Protein AF-A0A7S3K5F4-F1 (afdb_monomer_lite)

pLDDT: mean 86.07, std 7.71, range [57.22, 94.94]

Radius of gyration: 21.71 Å; chains: 1; bounding box: 45×28×65 Å

Secondary structure (DSSP, 8-state):
-HHHHHHHH-TT--EEE-TTS--SB--TTHHHHHHTT-EEE-TT---BBTBHHHHHT-HHHHHHHHHHHTT------EEEEEEES-TTSSHHHHHHHHTT---PPPPGGGPPPSEEEEEEE-SSS-EEEEEEE--SGGGHHHHGGGS-SS-EEEEEEEGGG--HHHHHHHIIIIIHHHHHH-TT-EEEEEEE---

InterPro domains:
  IPR020859 Roc domain [PS51424] (72-195)
  IPR027417 P-loop containing nucleoside triphosphate hydrolase [G3DSA:3.40.50.300] (78-195)
  IPR027417 P-loop containing nucleoside triphosphate hydrolase [SSF52540] (70-195)
  IPR032675 Leucine-rich repeat domain superfamily [G3DSA:3.80.10.10] (3-72)

Sequence (195 aa):
AAIVAIAKNCSCLKKLDASNCKFTTLPRSIVPLMRRGLKVSIFNNPLQEPPEEIVQNGPDAIKRYFDELDRGLVISKQLKLVLIGDGGAGKTSLRNALARRENPKQTIDGRTILLDLERVKINEKLELNIFDFGGQREYLASQLPYIKGPDLYFLVVPADNATDEHFERLVERFFILLQARAPNAVLVPVLTKID

Structure (mmCIF, N/CA/C/O backbone):
data_AF-A0A7S3K5F4-F1
#
_entry.id   AF-A0A7S3K5F4-F1
#
loop_
_atom_site.group_PDB
_atom_site.id
_atom_site.type_symbol
_atom_site.label_atom_id
_atom_site.label_alt_id
_atom_site.label_comp_id
_atom_site.label_asym_id
_atom_site.label_entity_id
_atom_site.label_seq_id
_atom_site.pdbx_PDB_ins_code
_atom_site.Cartn_x
_atom_site.Cartn_y
_atom_site.Cartn_z
_atom_site.occupancy
_atom_site.B_iso_or_equiv
_atom_site.auth_seq_id
_atom_site.auth_comp_id
_atom_site.auth_asym_id
_atom_site.auth_atom_id
_atom_site.pdbx_PDB_model_num
ATOM 1 N N . ALA A 1 1 ? -18.259 -7.542 17.289 1.00 58.97 1 ALA A N 1
ATOM 2 C CA . ALA A 1 1 ? -19.280 -7.806 18.333 1.00 58.97 1 ALA A CA 1
ATOM 3 C C . ALA A 1 1 ? -18.694 -8.437 19.606 1.00 58.97 1 ALA A C 1
ATOM 5 O O . ALA A 1 1 ? -18.955 -7.919 20.686 1.00 58.97 1 ALA A O 1
ATOM 6 N N . ALA A 1 2 ? -17.866 -9.488 19.505 1.00 72.31 2 ALA A N 1
ATOM 7 C CA . ALA A 1 2 ? -17.363 -10.244 20.665 1.00 72.31 2 ALA A CA 1
ATOM 8 C C . ALA A 1 2 ? -16.542 -9.424 21.689 1.00 72.31 2 ALA A C 1
ATOM 10 O O . ALA A 1 2 ? -16.859 -9.451 22.874 1.00 72.31 2 ALA A O 1
ATOM 11 N N . ILE A 1 3 ? -15.556 -8.630 21.245 1.00 77.12 3 ILE A N 1
ATOM 12 C CA . ILE A 1 3 ? -14.695 -7.797 22.121 1.00 77.12 3 ILE A CA 1
ATOM 13 C C . ILE A 1 3 ? -15.521 -6.901 23.055 1.00 77.12 3 ILE A C 1
ATOM 15 O O . ILE A 1 3 ? -15.270 -6.824 24.255 1.00 77.12 3 ILE A O 1
ATOM 19 N N . VAL A 1 4 ? -16.529 -6.218 22.508 1.00 78.12 4 VAL A N 1
ATOM 20 C CA . VAL A 1 4 ? -17.354 -5.281 23.282 1.00 78.12 4 VAL A CA 1
ATOM 21 C C . VAL A 1 4 ? -18.269 -6.014 24.248 1.00 78.12 4 VAL A C 1
ATOM 23 O O . VAL A 1 4 ? -18.477 -5.519 25.350 1.00 78.12 4 VAL A O 1
ATOM 26 N N . ALA A 1 5 ? -18.815 -7.167 23.859 1.00 80.94 5 ALA A N 1
ATOM 27 C CA . ALA A 1 5 ? -19.641 -7.969 24.755 1.00 80.94 5 ALA A CA 1
ATOM 28 C C . ALA A 1 5 ? -18.841 -8.399 25.996 1.00 80.94 5 ALA A C 1
ATOM 30 O O . ALA A 1 5 ? -19.302 -8.204 27.117 1.00 80.94 5 ALA A O 1
ATOM 31 N N . ILE A 1 6 ? -17.605 -8.868 25.797 1.00 77.06 6 ILE A N 1
ATOM 32 C CA . ILE A 1 6 ? -16.687 -9.237 26.885 1.00 77.06 6 ILE A CA 1
ATOM 33 C C . ILE A 1 6 ? -16.401 -8.023 27.776 1.00 77.06 6 ILE A C 1
ATOM 35 O O . ILE A 1 6 ? -16.587 -8.075 28.989 1.00 77.06 6 ILE A O 1
ATOM 39 N N . ALA A 1 7 ? -16.019 -6.895 27.177 1.00 78.94 7 ALA A N 1
ATOM 40 C CA . ALA A 1 7 ? -15.677 -5.693 27.930 1.00 78.94 7 ALA A CA 1
ATOM 41 C C . ALA A 1 7 ? -16.869 -5.058 28.670 1.00 78.94 7 ALA A C 1
ATOM 43 O O . ALA A 1 7 ? -16.678 -4.433 29.709 1.00 78.94 7 ALA A O 1
ATOM 44 N N . LYS A 1 8 ? -18.099 -5.209 28.163 1.00 80.06 8 LYS A N 1
ATOM 45 C CA . LYS A 1 8 ? -19.312 -4.738 28.849 1.00 80.06 8 LYS A CA 1
ATOM 46 C C . LYS A 1 8 ? -19.704 -5.634 30.023 1.00 80.06 8 LYS A C 1
ATOM 48 O O . LYS A 1 8 ? -20.157 -5.112 31.036 1.00 80.06 8 LYS A O 1
ATOM 53 N N . ASN A 1 9 ? -19.519 -6.947 29.893 1.00 84.44 9 ASN A N 1
ATOM 54 C CA . ASN A 1 9 ? -19.891 -7.912 30.929 1.00 84.44 9 ASN A CA 1
ATOM 55 C C . ASN A 1 9 ? -18.856 -8.009 32.062 1.00 84.44 9 ASN A C 1
ATOM 57 O O . ASN A 1 9 ? -19.166 -8.521 33.134 1.00 84.44 9 ASN A O 1
ATOM 61 N N . CYS A 1 10 ? -17.642 -7.496 31.856 1.00 80.12 10 CYS A N 1
ATOM 62 C CA . CYS A 1 10 ? -16.580 -7.493 32.858 1.00 80.12 10 CYS A CA 1
ATOM 63 C C . CYS A 1 10 ? -16.269 -6.063 33.332 1.00 80.12 10 CYS A C 1
ATOM 65 O O . CYS A 1 10 ? -15.350 -5.417 32.833 1.00 80.12 10 CYS A O 1
ATOM 67 N N . SER A 1 11 ? -16.998 -5.575 34.342 1.00 76.56 11 SER A N 1
ATOM 68 C CA . SER A 1 11 ? -16.842 -4.215 34.897 1.00 76.56 11 SER A CA 1
ATOM 69 C C . SER A 1 11 ? -15.453 -3.919 35.484 1.00 76.56 11 SER A C 1
ATOM 71 O O . SER A 1 11 ? -15.035 -2.764 35.518 1.00 76.56 11 SER A O 1
ATOM 73 N N . CYS A 1 12 ? -14.716 -4.952 35.901 1.00 84.94 12 CYS A N 1
ATOM 74 C CA . CYS A 1 12 ? -13.359 -4.839 36.445 1.00 84.94 12 CYS A CA 1
ATOM 75 C C . CYS A 1 12 ? -12.247 -4.985 35.387 1.00 84.94 12 CYS A C 1
ATOM 77 O O . CYS A 1 12 ? -11.063 -4.992 35.738 1.00 84.94 12 CYS A O 1
ATOM 79 N N . LEU A 1 13 ? -12.589 -5.146 34.103 1.00 85.00 13 LEU A N 1
ATOM 80 C CA . LEU A 1 13 ? -11.611 -5.416 33.051 1.00 85.00 13 LEU A CA 1
ATOM 81 C C . LEU A 1 13 ? -10.756 -4.173 32.758 1.00 85.00 13 LEU A C 1
ATOM 83 O O . LEU A 1 13 ? -11.260 -3.138 32.332 1.00 85.00 13 LEU A O 1
ATOM 87 N N . LYS A 1 14 ? -9.439 -4.289 32.959 1.00 89.75 14 LYS A N 1
ATOM 88 C CA . LYS A 1 14 ? -8.468 -3.201 32.713 1.00 89.75 14 LYS A CA 1
ATOM 89 C C . LYS A 1 14 ? -7.687 -3.360 31.412 1.00 89.75 14 LYS A C 1
ATOM 91 O O . LYS A 1 14 ? -7.182 -2.379 30.870 1.00 89.75 14 LYS A O 1
ATOM 96 N N . LYS A 1 15 ? -7.549 -4.594 30.925 1.00 91.94 15 LYS A N 1
ATOM 97 C CA . LYS A 1 15 ? -6.807 -4.931 29.709 1.00 91.94 15 LYS A CA 1
ATOM 98 C C . LYS A 1 15 ? -7.567 -5.995 28.926 1.00 91.94 15 LYS A C 1
ATOM 100 O O . LYS A 1 15 ? -8.097 -6.921 29.533 1.00 91.94 15 LYS A O 1
ATOM 105 N N . LEU A 1 16 ? -7.589 -5.864 27.608 1.00 89.69 16 LEU A N 1
ATOM 106 C CA . LEU A 1 16 ? -8.137 -6.844 26.681 1.00 89.69 16 LEU A CA 1
ATOM 107 C C . LEU A 1 16 ? -7.173 -6.989 25.509 1.00 89.69 16 LEU A C 1
ATOM 109 O O . LEU A 1 16 ? -6.903 -6.010 24.817 1.00 89.69 16 LEU A O 1
ATOM 113 N N . ASP A 1 17 ? -6.659 -8.194 25.298 1.00 91.06 17 ASP A N 1
ATOM 114 C CA . ASP A 1 17 ? -5.857 -8.499 24.120 1.00 91.06 17 ASP A CA 1
ATOM 115 C C . ASP A 1 17 ? -6.736 -9.162 23.059 1.00 91.06 17 ASP A C 1
ATOM 117 O O . ASP A 1 17 ? -7.378 -10.180 23.309 1.00 91.06 17 ASP A O 1
ATOM 121 N N . ALA A 1 18 ? -6.801 -8.530 21.896 1.00 88.94 18 ALA A N 1
ATOM 122 C CA . ALA A 1 18 ? -7.523 -8.966 20.714 1.00 88.94 18 ALA A CA 1
ATOM 123 C C . ALA A 1 18 ? -6.602 -8.960 19.481 1.00 88.94 18 ALA A C 1
ATOM 125 O O . ALA A 1 18 ? -7.055 -8.765 18.349 1.00 88.94 18 ALA A O 1
ATOM 126 N N . SER A 1 19 ? -5.296 -9.120 19.700 1.00 90.88 19 SER A N 1
ATOM 127 C CA . SER A 1 19 ? -4.293 -9.179 18.640 1.00 90.88 19 SER A CA 1
ATOM 128 C C . SER A 1 19 ? -4.394 -10.496 17.858 1.00 90.88 19 SER A C 1
ATOM 130 O O . SER A 1 19 ? -4.710 -11.538 18.427 1.00 90.88 19 SER A O 1
ATOM 132 N N . ASN A 1 20 ? -4.097 -10.474 16.554 1.00 90.38 20 ASN A N 1
ATOM 133 C CA . ASN A 1 20 ? -4.133 -11.650 15.663 1.00 90.38 20 ASN A CA 1
ATOM 134 C C . ASN A 1 20 ? -5.511 -12.346 15.562 1.00 90.38 20 ASN A C 1
ATOM 136 O O . ASN A 1 20 ? -5.600 -13.542 15.289 1.00 90.38 20 ASN A O 1
ATOM 140 N N . CYS A 1 21 ? -6.606 -11.611 15.758 1.00 89.00 21 CYS A N 1
ATOM 141 C CA . CYS A 1 21 ? -7.968 -12.154 15.723 1.00 89.00 21 CYS A CA 1
ATOM 142 C C . CYS A 1 21 ? -8.677 -11.976 14.368 1.00 89.00 21 CYS A C 1
ATOM 144 O O . CYS A 1 21 ? -9.873 -12.246 14.260 1.00 89.00 21 CYS A O 1
ATOM 146 N N . LYS A 1 22 ? -7.952 -11.529 13.333 1.00 88.56 22 LYS A N 1
ATOM 147 C CA . LYS A 1 22 ? -8.468 -11.276 11.975 1.00 88.56 22 LYS A CA 1
ATOM 148 C C . LYS A 1 22 ? -9.651 -10.297 11.935 1.00 88.56 22 LYS A C 1
ATOM 150 O O . LYS A 1 22 ? -10.494 -10.377 11.044 1.00 88.56 22 LYS A O 1
ATOM 155 N N . PHE A 1 23 ? -9.728 -9.366 12.885 1.00 87.88 23 PHE A N 1
ATOM 156 C CA . PHE A 1 23 ? -10.756 -8.332 12.855 1.00 87.88 23 PHE A CA 1
ATOM 157 C C . PHE A 1 23 ? -10.532 -7.391 11.673 1.00 87.88 23 PHE A C 1
ATOM 159 O O . PHE A 1 23 ? -9.460 -6.816 11.520 1.00 87.88 23 PHE A O 1
ATOM 166 N N . THR A 1 24 ? -11.572 -7.200 10.869 1.00 89.38 24 THR A N 1
ATOM 167 C CA . THR A 1 24 ? -11.614 -6.168 9.825 1.00 89.38 24 THR A CA 1
ATOM 168 C C . THR A 1 24 ? -12.279 -4.886 10.312 1.00 89.38 24 THR A C 1
ATOM 170 O O . THR A 1 24 ? -12.078 -3.824 9.735 1.00 89.38 24 THR A O 1
ATOM 173 N N . THR A 1 25 ? -13.041 -4.960 11.404 1.00 90.62 25 THR A N 1
ATOM 174 C CA . THR A 1 25 ? -13.787 -3.824 11.947 1.00 90.62 25 THR A CA 1
ATOM 175 C C . THR A 1 25 ? -13.685 -3.765 13.466 1.00 90.62 25 THR A C 1
ATOM 177 O O . THR A 1 25 ? -13.823 -4.798 14.135 1.00 90.62 25 THR A O 1
ATOM 180 N N . LEU A 1 26 ? -13.571 -2.563 14.023 1.00 90.12 26 LEU A N 1
ATOM 181 C CA . LEU A 1 26 ? -13.808 -2.293 15.434 1.00 90.12 26 LEU A CA 1
ATOM 182 C C . LEU A 1 26 ? -15.128 -1.548 15.616 1.00 90.12 26 LEU A C 1
ATOM 184 O O . LEU A 1 26 ? -15.368 -0.536 14.975 1.00 90.12 26 LEU A O 1
ATOM 188 N N . PRO A 1 27 ? -15.989 -1.985 16.539 1.00 90.88 27 PRO A N 1
ATOM 189 C CA . PRO A 1 27 ? -17.247 -1.294 16.790 1.00 90.88 27 PRO A CA 1
ATOM 190 C C . PRO A 1 27 ? -17.026 0.046 17.512 1.00 90.88 27 PRO A C 1
ATOM 192 O O . PRO A 1 27 ? -16.298 0.100 18.504 1.00 90.88 27 PRO A O 1
ATOM 195 N N . ARG A 1 28 ? -17.765 1.099 17.125 1.00 91.56 28 ARG A N 1
ATOM 196 C CA . ARG A 1 28 ? -17.758 2.432 17.779 1.00 91.56 28 ARG A CA 1
ATOM 197 C C . ARG A 1 28 ? -17.929 2.379 19.299 1.00 91.56 28 ARG A C 1
ATOM 199 O O . ARG A 1 28 ? -17.369 3.190 20.032 1.00 91.56 28 ARG A O 1
ATOM 206 N N . SER A 1 29 ? -18.660 1.383 19.798 1.00 91.25 29 SER A N 1
ATOM 207 C CA . SER A 1 29 ? -18.873 1.156 21.230 1.00 91.25 29 SER A CA 1
ATOM 208 C C . SER A 1 29 ? -17.608 0.788 22.021 1.00 91.25 29 SER A C 1
ATOM 210 O O . SER A 1 29 ? -17.691 0.682 23.242 1.00 91.25 29 SER A O 1
ATOM 212 N N . ILE A 1 30 ? -16.453 0.584 21.374 1.00 90.56 30 ILE A N 1
ATOM 213 C CA . ILE A 1 30 ? -15.163 0.413 22.060 1.00 90.56 30 ILE A CA 1
ATOM 214 C C . ILE A 1 30 ? -14.638 1.733 22.648 1.00 90.56 30 ILE A C 1
ATOM 216 O O . ILE A 1 30 ? -13.971 1.722 23.680 1.00 90.56 30 ILE A O 1
ATOM 220 N N . VAL A 1 31 ? -14.999 2.879 22.055 1.00 93.00 31 VAL A N 1
ATOM 221 C CA . VAL A 1 31 ? -14.493 4.205 22.452 1.00 93.00 31 VAL A CA 1
ATOM 222 C C . VAL A 1 31 ? -14.793 4.536 23.921 1.00 93.00 31 VAL A C 1
ATOM 224 O O . VAL A 1 31 ? -13.861 4.896 24.645 1.00 93.00 31 VAL A O 1
ATOM 227 N N . PRO A 1 32 ? -16.038 4.398 24.428 1.00 92.12 32 PRO A N 1
ATOM 228 C CA . PRO A 1 32 ? -16.324 4.684 25.832 1.00 92.12 32 PRO A CA 1
ATOM 229 C C . PRO A 1 32 ? -15.579 3.751 26.791 1.00 92.12 32 PRO A C 1
ATOM 231 O O . PRO A 1 32 ? -15.222 4.168 27.888 1.00 92.12 32 PRO A O 1
ATOM 234 N N . LEU A 1 33 ? -15.329 2.502 26.384 1.00 89.88 33 LEU A N 1
ATOM 235 C CA . LEU A 1 33 ? -14.604 1.524 27.195 1.00 89.88 33 LEU A CA 1
ATOM 236 C C . LEU A 1 33 ? -13.128 1.918 27.325 1.00 89.88 33 LEU A C 1
ATOM 238 O O . LEU A 1 33 ? -12.596 1.945 28.433 1.00 89.88 33 LEU A O 1
ATOM 242 N N . MET A 1 34 ? -12.495 2.322 26.220 1.00 90.88 34 MET A N 1
ATOM 243 C CA . MET A 1 34 ? -11.116 2.820 26.223 1.00 90.88 34 MET A CA 1
ATOM 244 C C . MET A 1 34 ? -10.966 4.092 27.064 1.00 90.88 34 MET A C 1
ATOM 246 O O . MET A 1 34 ? -10.031 4.201 27.854 1.00 90.88 34 MET A O 1
ATOM 250 N N . ARG A 1 35 ? -11.925 5.026 26.977 1.00 91.56 35 ARG A N 1
ATOM 251 C CA . ARG A 1 35 ? -11.925 6.247 27.804 1.00 91.56 35 ARG A CA 1
ATOM 252 C C . ARG A 1 35 ? -12.094 5.981 29.300 1.00 91.56 35 ARG A C 1
ATOM 254 O O . ARG A 1 35 ? -11.615 6.766 30.107 1.00 91.56 35 ARG A O 1
ATOM 261 N N . ARG A 1 36 ? -12.737 4.873 29.679 1.00 89.50 36 ARG A N 1
ATOM 262 C CA . ARG A 1 36 ? -12.838 4.412 31.077 1.00 89.50 36 ARG A CA 1
ATOM 263 C C . ARG A 1 36 ? -11.564 3.723 31.582 1.00 89.50 36 ARG A C 1
ATOM 265 O O . ARG A 1 36 ? -11.528 3.299 32.731 1.00 89.50 36 ARG A O 1
ATOM 272 N N . GLY A 1 37 ? -10.531 3.608 30.747 1.00 88.69 37 GLY A N 1
ATOM 273 C CA . GLY A 1 37 ? -9.234 3.041 31.117 1.00 88.69 37 GLY A CA 1
ATOM 274 C C . GLY A 1 37 ? -9.000 1.603 30.651 1.00 88.69 37 GLY A C 1
ATOM 275 O O . GLY A 1 37 ? -7.968 1.030 31.002 1.00 88.69 37 GLY A O 1
ATOM 276 N N . LEU A 1 38 ? -9.902 1.014 29.853 1.00 89.81 38 LEU A N 1
ATOM 277 C CA . LEU A 1 38 ? -9.654 -0.289 29.234 1.00 89.81 38 LEU A CA 1
ATOM 278 C C . LEU A 1 38 ? -8.551 -0.161 28.177 1.00 89.81 38 LEU A C 1
ATOM 280 O O . LEU A 1 38 ? -8.730 0.492 27.148 1.00 89.81 38 LEU A O 1
ATOM 284 N N . LYS A 1 39 ? -7.425 -0.837 28.394 1.00 90.38 39 LYS A N 1
ATOM 285 C CA . LYS A 1 39 ? -6.369 -0.957 27.383 1.00 90.38 39 LYS A CA 1
ATOM 286 C C . LYS A 1 39 ? -6.712 -2.102 26.437 1.00 90.38 39 LYS A C 1
ATOM 288 O O . LYS A 1 39 ? -6.773 -3.247 26.878 1.00 90.38 39 LYS A O 1
ATOM 293 N N . VAL A 1 40 ? -6.937 -1.795 25.163 1.00 88.75 40 VAL A N 1
ATOM 294 C CA . VAL A 1 40 ? -7.261 -2.793 24.137 1.00 88.75 40 VAL A CA 1
ATOM 295 C C . VAL A 1 40 ? -6.066 -2.941 23.201 1.00 88.75 40 VAL A C 1
ATOM 297 O O . VAL A 1 40 ? -5.705 -1.982 22.524 1.00 88.75 40 VAL A O 1
ATOM 300 N N . SER A 1 41 ? -5.458 -4.124 23.172 1.00 89.81 41 SER A N 1
ATOM 301 C CA . SER A 1 41 ? -4.432 -4.478 22.186 1.00 89.81 41 SER A CA 1
ATOM 302 C C . SER A 1 41 ? -5.109 -5.105 20.974 1.00 89.81 41 SER A C 1
ATOM 304 O O . SER A 1 41 ? -5.936 -5.998 21.128 1.00 89.81 41 SER A O 1
ATOM 306 N N . ILE A 1 42 ? -4.787 -4.634 19.774 1.00 88.56 42 ILE A N 1
ATOM 307 C CA . ILE A 1 42 ? -5.425 -5.075 18.520 1.00 88.56 42 ILE A CA 1
ATOM 308 C C . ILE A 1 42 ? -4.405 -5.318 17.405 1.00 88.56 42 ILE A C 1
ATOM 310 O O . ILE A 1 42 ? -4.751 -5.260 16.226 1.00 88.56 42 ILE A O 1
ATOM 314 N N . PHE A 1 43 ? -3.147 -5.554 17.763 1.00 87.44 43 PHE A N 1
ATOM 315 C CA . PHE A 1 43 ? -2.067 -5.691 16.793 1.00 87.44 43 PHE A CA 1
ATOM 316 C C . PHE A 1 43 ? -2.338 -6.840 15.815 1.00 87.44 43 PHE A C 1
ATOM 318 O O . PHE A 1 43 ? -2.997 -7.823 16.164 1.00 87.44 43 PHE A O 1
ATOM 325 N N . ASN A 1 44 ? -1.819 -6.729 14.590 1.00 85.00 44 ASN A N 1
ATOM 326 C CA . ASN A 1 44 ? -1.935 -7.762 13.555 1.00 85.00 44 ASN A CA 1
ATOM 327 C C . ASN A 1 44 ? -3.388 -8.160 13.233 1.00 85.00 44 ASN A C 1
ATOM 329 O O . ASN A 1 44 ? -3.719 -9.339 13.087 1.00 85.00 44 ASN A O 1
ATOM 333 N N . ASN A 1 45 ? -4.277 -7.176 13.135 1.00 87.25 45 ASN A N 1
ATOM 334 C CA . ASN A 1 45 ? -5.614 -7.363 12.585 1.00 87.25 45 ASN A CA 1
ATOM 335 C C . ASN A 1 45 ? -5.725 -6.567 11.275 1.00 87.25 45 ASN A C 1
ATOM 337 O O . ASN A 1 45 ? -5.279 -5.421 11.249 1.00 87.25 45 ASN A O 1
ATOM 341 N N . PRO A 1 46 ? -6.315 -7.124 10.201 1.00 87.12 46 PRO A N 1
ATOM 342 C CA . PRO A 1 46 ? -6.480 -6.443 8.914 1.00 87.12 46 PRO A CA 1
ATOM 343 C C . PRO A 1 46 ? -7.616 -5.406 8.973 1.00 87.12 46 PRO A C 1
ATOM 345 O O . PRO A 1 46 ? -8.612 -5.507 8.254 1.00 87.12 46 PRO A O 1
ATOM 348 N N . LEU A 1 47 ? -7.493 -4.435 9.877 1.00 87.69 47 LEU A N 1
ATOM 349 C CA . LEU A 1 47 ? -8.522 -3.451 10.183 1.00 87.69 47 LEU A CA 1
ATOM 350 C C . LEU A 1 47 ? -8.735 -2.488 9.016 1.00 87.69 47 LEU A C 1
ATOM 352 O O . LEU A 1 47 ? -7.811 -1.816 8.565 1.00 87.69 47 LEU A O 1
ATOM 356 N N . GLN A 1 48 ? -9.983 -2.413 8.572 1.00 85.19 48 GLN A N 1
ATOM 357 C CA . GLN A 1 48 ? -10.478 -1.502 7.546 1.00 85.19 48 GLN A CA 1
ATOM 358 C C . GLN A 1 48 ? -11.299 -0.370 8.180 1.00 85.19 48 GLN A C 1
ATOM 360 O O . GLN A 1 48 ? -11.186 0.780 7.768 1.00 85.19 48 GL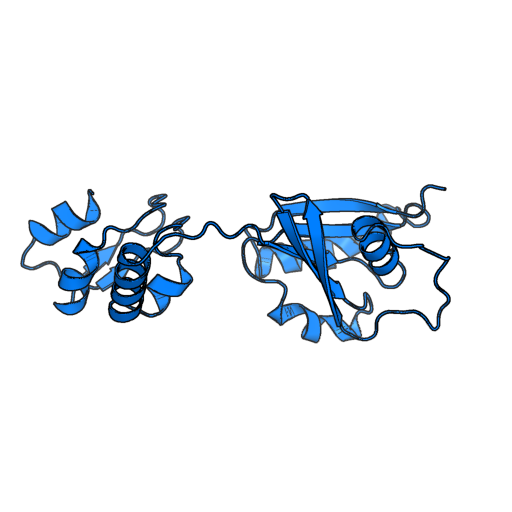N A O 1
ATOM 365 N N . GLU A 1 49 ? -12.084 -0.674 9.223 1.00 88.88 49 GLU A N 1
ATOM 366 C CA . GLU A 1 49 ? -12.989 0.291 9.863 1.00 88.88 49 GLU A CA 1
ATOM 367 C C . GLU A 1 49 ? -12.906 0.239 11.401 1.00 88.88 49 GLU A C 1
ATOM 369 O O . GLU A 1 49 ? -13.510 -0.640 12.021 1.00 88.88 49 GLU A O 1
ATOM 374 N N . PRO A 1 50 ? -12.194 1.161 12.070 1.00 90.19 50 PRO A N 1
ATOM 375 C CA . PRO A 1 50 ? -11.278 2.152 11.513 1.00 90.19 50 PRO A CA 1
ATOM 376 C C . PRO A 1 50 ? -9.984 1.502 11.004 1.00 90.19 50 PRO A C 1
ATOM 378 O O . PRO A 1 50 ? -9.599 0.456 11.532 1.00 90.19 50 PRO A O 1
ATOM 381 N N . PRO A 1 51 ? -9.256 2.147 10.076 1.00 88.69 51 PRO A N 1
ATOM 382 C CA . PRO A 1 51 ? -7.896 1.750 9.724 1.00 88.69 51 PRO A CA 1
ATOM 383 C C . PRO A 1 51 ? -6.977 1.715 10.949 1.00 88.69 51 PRO A C 1
ATOM 385 O O . PRO A 1 51 ? -7.141 2.509 11.880 1.00 88.69 51 PRO A O 1
ATOM 388 N N . GLU A 1 52 ? -5.971 0.841 10.931 1.00 84.88 52 GLU A N 1
ATOM 389 C CA . GLU A 1 52 ? -5.036 0.664 12.051 1.00 84.88 52 GLU A CA 1
ATOM 390 C C . GLU A 1 52 ? -4.387 1.986 12.500 1.00 84.88 52 GLU A C 1
ATOM 392 O O . GLU A 1 52 ? -4.315 2.267 13.696 1.00 84.88 52 GLU A O 1
ATOM 397 N N . GLU A 1 53 ? -4.012 2.847 11.551 1.00 84.31 53 GLU A N 1
ATOM 398 C CA . GLU A 1 53 ? -3.424 4.170 11.803 1.00 84.31 53 GLU A CA 1
ATOM 399 C C . GLU A 1 53 ? -4.338 5.069 12.652 1.00 84.31 53 GLU A C 1
ATOM 401 O O . GLU A 1 53 ? -3.880 5.792 13.538 1.00 84.31 53 GLU A O 1
ATOM 406 N N . ILE A 1 54 ? -5.655 5.005 12.435 1.00 91.12 54 ILE A N 1
ATOM 407 C CA . ILE A 1 54 ? -6.632 5.747 13.240 1.00 91.12 54 ILE A CA 1
ATOM 408 C C . ILE A 1 54 ? -6.687 5.185 14.656 1.00 91.12 54 ILE A C 1
ATOM 410 O O . ILE A 1 54 ? -6.786 5.946 15.618 1.00 91.12 54 ILE A O 1
ATOM 414 N N . VAL A 1 55 ? -6.601 3.864 14.805 1.00 90.62 55 VAL A N 1
ATOM 415 C CA . VAL A 1 55 ? -6.656 3.247 16.129 1.00 90.62 55 VAL A CA 1
ATOM 416 C C . VAL A 1 55 ? -5.392 3.520 16.942 1.00 90.62 55 VAL A C 1
ATOM 418 O O . VAL A 1 55 ? -5.488 3.783 18.143 1.00 90.62 55 VAL A O 1
ATOM 421 N N . GLN A 1 56 ? -4.222 3.526 16.302 1.00 87.50 56 GLN A N 1
ATOM 422 C CA . GLN A 1 56 ? -2.949 3.866 16.947 1.00 87.50 56 GLN A CA 1
ATOM 423 C C . GLN A 1 56 ? -2.948 5.295 17.520 1.00 87.50 56 GLN A C 1
ATOM 425 O O . GLN A 1 56 ? -2.304 5.548 18.536 1.00 87.50 56 GLN A O 1
ATOM 430 N N . ASN A 1 57 ? -3.744 6.202 16.944 1.00 90.75 57 ASN A N 1
ATOM 431 C CA . ASN A 1 57 ? -3.947 7.565 17.449 1.00 90.75 57 ASN A CA 1
ATOM 432 C C . ASN A 1 57 ? -4.928 7.661 18.640 1.00 90.75 57 ASN A C 1
ATOM 434 O O . ASN A 1 57 ? -5.193 8.752 19.150 1.00 90.75 57 ASN A O 1
ATOM 438 N N . GLY A 1 58 ? -5.462 6.535 19.118 1.00 91.50 58 GLY A N 1
ATOM 439 C CA . GLY A 1 58 ? -6.234 6.457 20.355 1.00 91.50 58 GLY A CA 1
ATOM 440 C C . GLY A 1 58 ? -7.740 6.729 20.214 1.00 91.50 58 GLY A C 1
ATOM 441 O O . GLY A 1 58 ? -8.268 6.947 19.121 1.00 91.50 58 GLY A O 1
ATOM 442 N N . PRO A 1 59 ? -8.485 6.703 21.337 1.00 93.88 59 PRO A N 1
ATOM 443 C CA . PRO A 1 59 ? -9.950 6.664 21.331 1.00 93.88 59 PRO A CA 1
ATOM 444 C C . PRO A 1 59 ? -10.612 7.916 20.744 1.00 93.88 59 PRO A C 1
ATOM 446 O O . PRO A 1 59 ? -11.720 7.826 20.214 1.00 93.88 59 PRO A O 1
ATOM 449 N N . ASP A 1 60 ? -9.958 9.076 20.816 1.00 94.62 60 ASP A N 1
ATOM 450 C CA . ASP A 1 60 ? -10.492 10.313 20.245 1.00 94.62 60 ASP A CA 1
ATOM 451 C C . ASP A 1 60 ? -10.405 10.326 18.716 1.00 94.62 60 ASP A C 1
ATOM 453 O O . ASP A 1 60 ? -11.344 10.785 18.065 1.00 94.62 60 ASP A O 1
ATOM 457 N N . ALA A 1 61 ? -9.340 9.761 18.140 1.00 94.50 61 ALA A N 1
ATOM 458 C CA . ALA A 1 61 ? -9.219 9.575 16.697 1.00 94.50 61 ALA A CA 1
ATOM 459 C C . ALA A 1 61 ? -10.259 8.571 16.181 1.00 94.50 61 ALA A C 1
ATOM 461 O O . ALA A 1 61 ? -10.958 8.859 15.211 1.00 94.50 61 ALA A O 1
ATOM 462 N N . ILE A 1 62 ? -10.452 7.453 16.895 1.00 94.50 62 ILE A N 1
ATOM 463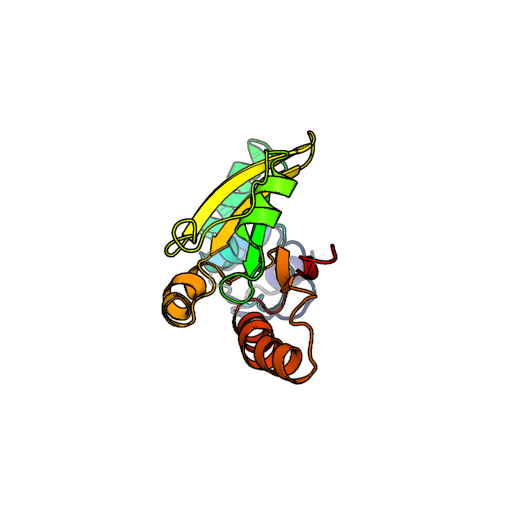 C CA . ILE A 1 62 ? -11.511 6.475 16.592 1.00 94.50 62 ILE A CA 1
ATOM 464 C C . ILE A 1 62 ? -12.893 7.143 16.633 1.00 94.50 62 ILE A C 1
ATOM 466 O O . ILE A 1 62 ? -13.705 6.931 15.735 1.00 94.50 62 ILE A O 1
ATOM 470 N N . LYS A 1 63 ? -13.178 7.971 17.653 1.00 94.94 63 LYS A N 1
ATOM 471 C CA . LYS A 1 63 ? -14.446 8.714 17.725 1.00 94.94 63 LYS A CA 1
ATOM 472 C C . LYS A 1 63 ? -14.625 9.620 16.513 1.00 94.94 63 LYS A C 1
ATOM 474 O O . LYS A 1 63 ? -15.674 9.557 15.884 1.00 94.94 63 LYS A O 1
ATOM 479 N N . ARG A 1 64 ? -13.622 10.448 16.204 1.00 94.06 64 ARG A N 1
ATOM 480 C CA . ARG A 1 64 ? -13.674 11.381 15.069 1.00 94.06 64 ARG A CA 1
ATOM 481 C C . ARG A 1 64 ? -13.920 10.643 13.758 1.00 94.06 64 ARG A C 1
ATOM 483 O O . ARG A 1 64 ? -14.767 11.076 12.997 1.00 94.06 64 ARG A O 1
ATOM 490 N N . TYR A 1 65 ? -13.259 9.507 13.540 1.00 93.06 65 TYR A N 1
ATOM 491 C CA . TYR A 1 65 ? -13.494 8.663 12.368 1.00 93.06 65 TYR A CA 1
ATOM 492 C C . TYR A 1 65 ? -14.966 8.251 12.230 1.00 93.06 65 TYR A C 1
ATOM 494 O O . TYR A 1 65 ? -15.558 8.455 11.175 1.00 93.06 65 TYR A O 1
ATOM 502 N N . PHE A 1 66 ? -15.591 7.746 13.299 1.00 92.75 66 PHE A N 1
ATOM 503 C CA . PHE A 1 66 ? -17.014 7.390 13.254 1.00 92.75 66 PHE A CA 1
ATOM 504 C C . PHE A 1 66 ? -17.944 8.601 13.125 1.00 92.75 66 PHE A C 1
ATOM 506 O O . PHE A 1 66 ? -18.970 8.498 12.465 1.00 92.75 66 PHE A O 1
ATOM 513 N N . ASP A 1 67 ? -17.602 9.736 13.738 1.00 92.50 67 ASP A N 1
ATOM 514 C CA . ASP A 1 67 ? -18.376 10.971 13.587 1.00 92.50 67 ASP A CA 1
ATOM 515 C C . ASP A 1 67 ? -18.323 11.498 12.136 1.00 92.50 67 ASP A C 1
ATOM 517 O O . ASP A 1 67 ? -19.319 12.020 11.645 1.00 92.50 67 ASP A O 1
ATOM 521 N N . GLU A 1 68 ? -17.186 11.363 11.441 1.00 89.44 68 GLU A N 1
ATOM 522 C CA . GLU A 1 68 ? -17.072 11.698 10.012 1.00 89.44 68 GLU A CA 1
ATOM 523 C C . GLU A 1 68 ? -17.825 10.690 9.131 1.00 89.44 68 GLU A C 1
ATOM 525 O O . GLU A 1 68 ? -18.495 11.100 8.188 1.00 89.44 68 GLU A O 1
ATOM 530 N N . LEU A 1 69 ? -17.801 9.393 9.466 1.00 87.75 69 LEU A N 1
ATOM 531 C CA . LEU A 1 69 ? -18.596 8.381 8.759 1.00 87.75 69 LEU A CA 1
ATOM 532 C C . LEU A 1 69 ? -20.101 8.684 8.793 1.00 87.75 69 LEU A C 1
ATOM 534 O O . LEU A 1 69 ? -20.780 8.487 7.786 1.00 87.75 69 LEU A O 1
ATOM 538 N N . ASP A 1 70 ? -20.616 9.202 9.914 1.00 88.31 70 ASP A N 1
ATOM 539 C CA . ASP A 1 70 ? -22.022 9.615 10.035 1.00 88.31 70 ASP A CA 1
ATOM 540 C C . ASP A 1 70 ? -22.374 10.785 9.092 1.00 88.31 70 ASP A C 1
ATOM 542 O O . ASP A 1 70 ? -23.538 10.963 8.732 1.00 88.31 70 ASP A O 1
ATOM 546 N N . ARG A 1 71 ? -21.386 11.598 8.687 1.00 87.25 71 ARG A N 1
ATOM 547 C CA . ARG A 1 71 ? -21.582 12.735 7.768 1.00 87.25 71 ARG A CA 1
ATOM 548 C C . ARG A 1 71 ? -21.577 12.324 6.300 1.00 87.25 71 ARG A C 1
ATOM 550 O O . ARG A 1 71 ? -22.047 13.090 5.461 1.00 87.25 71 ARG A O 1
ATOM 557 N N . GLY A 1 72 ? -21.059 11.142 5.987 1.00 81.38 72 GLY A N 1
ATOM 558 C CA . GLY A 1 72 ? -21.039 10.602 4.638 1.00 81.38 72 GLY A CA 1
ATOM 559 C C . GLY A 1 72 ? -19.828 9.719 4.371 1.00 81.38 72 GLY A C 1
ATOM 560 O O . GLY A 1 72 ? -18.768 9.853 4.977 1.00 81.38 72 GLY A O 1
ATOM 561 N N . LEU A 1 73 ? -19.994 8.818 3.408 1.00 76.31 73 LEU A N 1
ATOM 562 C CA . LEU A 1 73 ? -18.973 7.881 2.959 1.00 76.31 73 LEU A CA 1
ATOM 563 C C . LEU A 1 73 ? -18.579 8.205 1.521 1.00 76.31 73 LEU A C 1
ATOM 565 O O . LEU A 1 73 ? -19.429 8.266 0.633 1.00 76.31 73 LEU A O 1
ATOM 569 N N . VAL A 1 74 ? -17.277 8.347 1.282 1.00 74.50 74 VAL A N 1
ATOM 570 C CA . VAL A 1 74 ? -16.707 8.368 -0.067 1.00 74.50 74 VAL A CA 1
ATOM 571 C C . VAL A 1 74 ? -15.712 7.224 -0.165 1.00 74.50 74 VAL A C 1
ATOM 573 O O . VAL A 1 74 ? -14.748 7.155 0.593 1.00 74.50 74 VAL A O 1
ATOM 576 N N . ILE A 1 75 ? -15.947 6.315 -1.110 1.00 75.88 75 ILE A N 1
ATOM 577 C CA . ILE A 1 75 ? -14.995 5.248 -1.414 1.00 75.88 75 ILE A CA 1
ATOM 578 C C . ILE A 1 75 ? -13.798 5.880 -2.123 1.00 75.88 75 ILE A C 1
ATOM 580 O O . ILE A 1 75 ? -13.950 6.475 -3.194 1.00 75.88 75 ILE A O 1
ATOM 584 N N . SER A 1 76 ? -12.606 5.730 -1.542 1.00 80.94 76 SER A N 1
ATOM 585 C CA . SER A 1 76 ? -11.374 6.128 -2.216 1.00 80.94 76 SER A CA 1
ATOM 586 C C . SER A 1 76 ? -11.145 5.237 -3.436 1.00 80.94 76 SER A C 1
ATOM 588 O O . SER A 1 76 ? -11.060 4.016 -3.329 1.00 80.94 76 SER A O 1
ATOM 590 N N . LYS A 1 77 ? -11.038 5.864 -4.607 1.00 88.06 77 LYS A N 1
ATOM 591 C CA . LYS A 1 77 ? -10.686 5.223 -5.885 1.00 88.06 77 LYS A CA 1
ATOM 592 C C . LYS A 1 77 ? -9.197 5.370 -6.214 1.00 88.06 77 LYS A C 1
ATOM 594 O O . LYS A 1 77 ? -8.796 5.201 -7.364 1.00 88.06 77 LYS A O 1
ATOM 599 N N . GLN A 1 78 ? -8.398 5.757 -5.224 1.00 89.88 78 GLN A N 1
ATOM 600 C CA . GLN A 1 78 ? -6.978 6.027 -5.384 1.00 89.88 78 GLN A CA 1
ATOM 601 C C . GLN A 1 78 ? -6.151 4.874 -4.830 1.00 89.88 78 GLN A C 1
ATOM 603 O O . GLN A 1 78 ? -6.362 4.444 -3.697 1.00 89.88 78 GLN A O 1
ATOM 608 N N . LEU A 1 79 ? -5.182 4.417 -5.616 1.00 90.56 79 LEU A N 1
ATOM 609 C CA . LEU A 1 79 ? -4.197 3.427 -5.199 1.00 90.56 79 LEU A CA 1
ATOM 610 C C . LEU A 1 79 ? -2.798 4.023 -5.325 1.00 90.56 79 LEU A C 1
ATOM 612 O O . LEU A 1 79 ? -2.480 4.695 -6.306 1.00 90.56 79 LEU A O 1
ATOM 616 N N . LYS A 1 80 ? -1.945 3.769 -4.338 1.00 92.00 80 LYS A N 1
ATOM 617 C CA . LYS A 1 80 ? -0.528 4.107 -4.422 1.00 92.00 80 LYS A CA 1
ATOM 618 C C . LYS A 1 80 ? 0.217 2.999 -5.166 1.00 92.00 80 LYS A C 1
ATOM 620 O O . LYS A 1 80 ? 0.159 1.838 -4.766 1.00 92.00 80 LYS A O 1
ATOM 625 N N . LEU A 1 81 ? 0.898 3.377 -6.246 1.00 93.94 81 LEU A N 1
ATOM 626 C CA . LEU A 1 81 ? 1.792 2.517 -7.015 1.00 93.94 81 LEU A CA 1
ATOM 627 C C . LEU A 1 81 ? 3.229 3.004 -6.826 1.00 93.94 81 LEU A C 1
ATOM 629 O O . LEU A 1 81 ? 3.534 4.150 -7.143 1.00 93.94 81 LEU A O 1
ATOM 633 N N . VAL A 1 82 ? 4.121 2.136 -6.360 1.00 93.00 82 VAL A N 1
ATOM 634 C CA . VAL A 1 82 ? 5.551 2.438 -6.239 1.00 93.00 82 VAL A CA 1
ATOM 635 C C . VAL A 1 82 ? 6.339 1.655 -7.284 1.00 93.00 82 VAL A C 1
ATOM 637 O O . VAL A 1 82 ? 6.291 0.425 -7.319 1.00 93.00 82 VAL A O 1
ATOM 640 N N . LEU A 1 83 ? 7.078 2.364 -8.138 1.00 92.44 83 LEU A N 1
ATOM 641 C CA . LEU A 1 83 ? 7.967 1.750 -9.120 1.00 92.44 83 LEU A CA 1
ATOM 642 C C . LEU A 1 83 ? 9.343 1.529 -8.488 1.00 92.44 83 LEU A C 1
ATOM 644 O O . LEU A 1 83 ? 10.019 2.480 -8.092 1.00 92.44 83 LEU A O 1
ATOM 648 N N . ILE A 1 84 ? 9.773 0.271 -8.423 1.00 90.81 84 ILE A N 1
ATOM 649 C CA . ILE A 1 84 ? 11.089 -0.135 -7.918 1.00 90.81 84 ILE A CA 1
ATOM 650 C C . ILE A 1 84 ? 11.861 -0.902 -8.992 1.00 90.81 84 ILE A C 1
ATOM 652 O O . ILE A 1 84 ? 11.291 -1.372 -9.973 1.00 90.81 84 ILE A O 1
ATOM 656 N N . GLY A 1 85 ? 13.178 -0.979 -8.840 1.00 89.44 85 GLY A N 1
ATOM 657 C CA . GLY A 1 85 ? 14.089 -1.547 -9.834 1.00 89.44 85 GLY A CA 1
ATOM 658 C C . GLY A 1 85 ? 15.287 -0.637 -10.077 1.00 89.44 85 GLY A C 1
ATOM 659 O O . GLY A 1 85 ? 15.281 0.547 -9.713 1.00 89.44 85 GLY A O 1
ATOM 660 N N . ASP A 1 86 ? 16.318 -1.175 -10.712 1.00 88.25 86 ASP A N 1
ATOM 661 C CA . ASP A 1 86 ? 17.587 -0.475 -10.896 1.00 88.25 86 ASP A CA 1
ATOM 662 C C . ASP A 1 86 ? 17.489 0.756 -11.814 1.00 88.25 86 ASP A C 1
ATOM 664 O O . ASP A 1 86 ? 16.493 1.015 -12.507 1.00 88.25 86 ASP A O 1
ATOM 668 N N . GLY A 1 87 ? 18.525 1.597 -11.770 1.00 86.31 87 GLY A N 1
ATOM 669 C CA . GLY A 1 87 ? 18.653 2.735 -12.677 1.00 86.31 87 GLY A CA 1
ATOM 670 C C . GLY A 1 87 ? 18.610 2.263 -14.132 1.00 86.31 87 GLY A C 1
ATOM 671 O O . GLY A 1 87 ? 19.292 1.315 -14.496 1.00 86.31 87 GLY A O 1
ATOM 672 N N . GLY A 1 88 ? 17.788 2.898 -14.971 1.00 86.94 88 GLY A N 1
ATOM 673 C CA . GLY A 1 88 ? 17.651 2.495 -16.378 1.00 86.94 88 GLY A CA 1
ATOM 674 C C . GLY A 1 88 ? 16.799 1.242 -16.633 1.00 86.94 88 GLY A C 1
ATOM 675 O O . GLY A 1 88 ? 16.719 0.801 -17.778 1.00 86.94 88 GLY A O 1
ATOM 676 N N . ALA A 1 89 ? 16.111 0.705 -15.618 1.00 89.50 89 ALA A N 1
ATOM 677 C CA . ALA A 1 89 ? 15.178 -0.417 -15.779 1.00 89.50 89 ALA A CA 1
ATOM 678 C C . ALA A 1 89 ? 13.913 -0.084 -16.602 1.00 89.50 89 ALA A C 1
ATOM 680 O O . ALA A 1 89 ? 13.178 -0.983 -16.986 1.00 89.50 89 ALA A O 1
ATOM 681 N N . GLY A 1 90 ? 13.633 1.194 -16.884 1.00 90.69 90 GLY A N 1
ATOM 682 C CA . GLY A 1 90 ? 12.449 1.613 -17.651 1.00 90.69 90 GLY A CA 1
ATOM 683 C C . GLY A 1 90 ? 11.240 2.032 -16.807 1.00 90.69 90 GLY A C 1
ATOM 684 O O . GLY A 1 90 ? 10.132 2.081 -17.329 1.00 90.69 90 GLY A O 1
ATOM 685 N N . LYS A 1 91 ? 11.429 2.364 -15.521 1.00 92.19 91 LYS A N 1
ATOM 686 C CA . LYS A 1 91 ? 10.357 2.837 -14.619 1.00 92.19 91 LYS A CA 1
ATOM 687 C C . LYS A 1 91 ? 9.623 4.067 -15.163 1.00 92.19 91 LYS A C 1
ATOM 689 O O . LYS A 1 91 ? 8.409 4.034 -15.331 1.00 92.19 91 LYS A O 1
ATOM 694 N N . THR A 1 92 ? 10.362 5.101 -15.549 1.00 90.38 92 THR A N 1
ATOM 695 C CA . THR A 1 92 ? 9.798 6.333 -16.115 1.00 90.38 92 THR A CA 1
ATOM 696 C C . THR A 1 92 ? 9.086 6.087 -17.445 1.00 90.38 92 THR A C 1
ATOM 698 O O . THR A 1 92 ? 8.015 6.641 -17.693 1.00 90.38 92 THR A O 1
ATOM 701 N N . SER A 1 93 ? 9.615 5.183 -18.273 1.00 91.44 93 SER A N 1
ATOM 702 C CA . SER A 1 93 ? 8.944 4.727 -19.492 1.00 91.44 93 SER A CA 1
ATOM 703 C C . SER A 1 93 ? 7.643 3.973 -19.202 1.00 91.44 93 SER A C 1
ATOM 705 O O . SER A 1 93 ? 6.637 4.211 -19.867 1.00 91.44 93 SER A O 1
ATOM 707 N N . LEU A 1 94 ? 7.625 3.112 -18.183 1.00 92.44 94 LEU A N 1
ATOM 708 C CA . LEU A 1 94 ? 6.421 2.414 -17.736 1.00 92.44 94 LEU A CA 1
ATOM 709 C C . LEU A 1 94 ? 5.372 3.396 -17.191 1.00 92.44 94 LEU A C 1
ATOM 711 O O . LEU A 1 94 ? 4.199 3.287 -17.544 1.00 92.44 94 LEU A O 1
ATOM 715 N N . ARG A 1 95 ? 5.782 4.399 -16.399 1.00 92.81 95 ARG A N 1
ATOM 716 C CA . ARG A 1 95 ? 4.903 5.489 -15.937 1.00 92.81 95 ARG A CA 1
ATOM 717 C C . ARG A 1 95 ? 4.268 6.224 -17.120 1.00 92.81 95 ARG A C 1
ATOM 719 O O . ARG A 1 95 ? 3.053 6.403 -17.139 1.00 92.81 95 ARG A O 1
ATOM 726 N N . ASN A 1 96 ? 5.064 6.611 -18.119 1.00 91.62 96 ASN A N 1
ATOM 727 C CA . ASN A 1 96 ? 4.562 7.278 -19.324 1.00 91.62 96 ASN A CA 1
ATOM 728 C C . ASN A 1 96 ? 3.565 6.401 -20.099 1.00 91.62 96 ASN A C 1
ATOM 730 O O . ASN A 1 96 ? 2.523 6.902 -20.523 1.00 91.62 9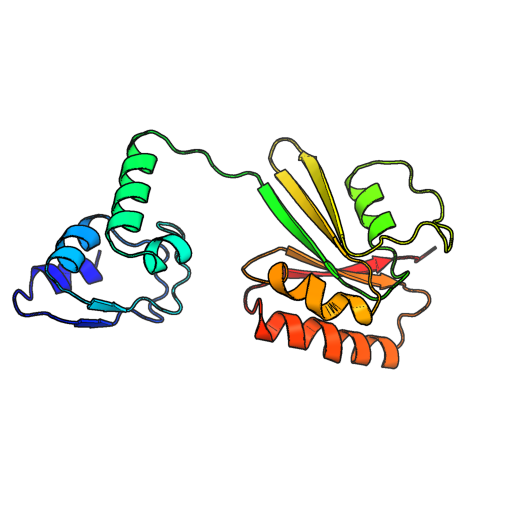6 ASN A O 1
ATOM 734 N N . ALA A 1 97 ? 3.835 5.098 -20.222 1.00 91.12 97 ALA A N 1
ATOM 735 C CA . ALA A 1 97 ? 2.921 4.150 -20.857 1.00 91.12 97 ALA A CA 1
ATOM 736 C C . ALA A 1 97 ? 1.590 4.023 -20.091 1.00 91.12 97 ALA A C 1
ATOM 738 O O . ALA A 1 97 ? 0.523 4.094 -20.702 1.00 91.12 97 ALA A O 1
ATOM 739 N N . LEU A 1 98 ? 1.629 3.923 -18.755 1.00 91.50 98 LEU A N 1
ATOM 740 C CA . LEU A 1 98 ? 0.424 3.924 -17.911 1.00 91.50 98 LEU A CA 1
ATOM 741 C C . LEU A 1 98 ? -0.376 5.227 -18.058 1.00 91.50 98 LEU A C 1
ATOM 743 O O . LEU A 1 98 ? -1.606 5.198 -18.071 1.00 91.50 98 LEU A O 1
ATOM 747 N N . ALA A 1 99 ? 0.318 6.355 -18.225 1.00 90.81 99 ALA A N 1
ATOM 748 C CA . ALA A 1 99 ? -0.280 7.662 -18.486 1.00 90.81 99 ALA A CA 1
ATOM 749 C C . ALA A 1 99 ? -0.756 7.862 -19.938 1.00 90.81 99 ALA A C 1
ATOM 751 O O . ALA A 1 99 ? -1.269 8.934 -20.256 1.00 90.81 99 ALA A O 1
ATOM 752 N N . ARG A 1 100 ? -0.605 6.856 -20.816 1.00 89.06 100 ARG A N 1
ATOM 753 C CA . ARG A 1 100 ? -0.916 6.924 -22.257 1.00 89.06 100 ARG A CA 1
ATOM 754 C C . ARG A 1 100 ? -0.217 8.086 -22.971 1.00 89.06 100 ARG A C 1
ATOM 756 O O . ARG A 1 100 ? -0.788 8.708 -23.864 1.00 89.06 100 ARG A O 1
ATOM 763 N N . ARG A 1 101 ? 1.010 8.398 -22.552 1.00 87.38 101 ARG A N 1
ATOM 764 C CA . ARG A 1 101 ? 1.852 9.425 -23.171 1.00 87.38 101 ARG A CA 1
ATOM 765 C C . ARG A 1 101 ? 2.759 8.823 -24.227 1.00 87.38 101 ARG A C 1
ATOM 767 O O . ARG A 1 101 ? 3.057 7.629 -24.206 1.00 87.38 101 ARG A O 1
ATOM 774 N N . GLU A 1 102 ? 3.255 9.690 -25.100 1.00 82.69 102 GLU A N 1
ATOM 775 C CA . GLU A 1 102 ? 4.421 9.365 -25.908 1.00 82.69 102 GLU A CA 1
ATOM 776 C C . GLU A 1 102 ? 5.580 8.949 -24.999 1.00 82.69 102 GLU A C 1
ATOM 778 O O . GLU A 1 102 ? 5.816 9.524 -23.932 1.00 82.69 102 GLU A O 1
ATOM 783 N N . ASN A 1 103 ? 6.288 7.909 -25.421 1.00 80.69 103 ASN A N 1
ATOM 784 C CA . ASN A 1 103 ? 7.358 7.304 -24.648 1.00 80.69 103 ASN A CA 1
ATOM 785 C C . ASN A 1 103 ? 8.624 7.206 -25.507 1.00 80.69 103 ASN A C 1
ATOM 787 O O . ASN A 1 103 ? 9.019 6.105 -25.899 1.00 80.69 103 ASN A O 1
ATOM 791 N N . PRO A 1 104 ? 9.231 8.351 -25.870 1.00 74.50 104 PRO A N 1
ATOM 792 C CA . PRO A 1 104 ? 10.484 8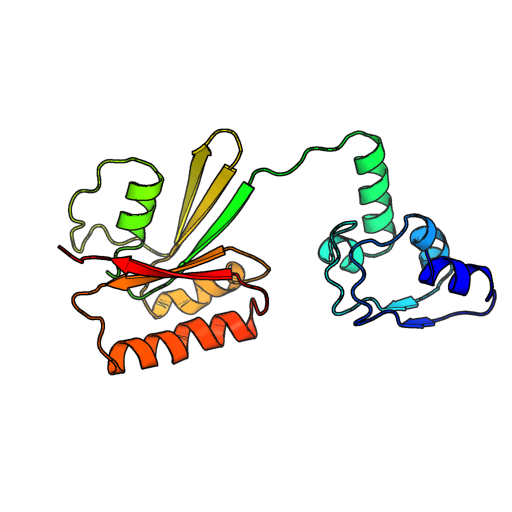.344 -26.609 1.00 74.50 104 PRO A CA 1
ATOM 793 C C . PRO A 1 104 ? 11.580 7.665 -25.779 1.00 74.50 104 PRO A C 1
ATOM 795 O O . PRO A 1 104 ? 11.560 7.705 -24.544 1.00 74.50 104 PRO A O 1
ATOM 798 N N . LYS A 1 105 ? 12.558 7.045 -26.456 1.00 70.06 105 LYS A N 1
ATOM 799 C CA . LYS A 1 105 ? 13.729 6.456 -25.790 1.00 70.06 105 LYS A CA 1
ATOM 800 C C . LYS A 1 105 ? 14.406 7.527 -24.935 1.00 70.06 105 LYS A C 1
ATOM 802 O O . LYS A 1 105 ? 14.806 8.572 -25.442 1.00 70.06 105 LYS A O 1
ATOM 807 N N . GLN A 1 106 ? 14.518 7.266 -23.638 1.00 65.44 106 GLN A N 1
ATOM 808 C CA . GLN A 1 106 ? 15.133 8.209 -22.710 1.00 65.44 106 GLN A CA 1
ATOM 809 C C . GLN A 1 106 ? 16.654 8.214 -22.883 1.00 65.44 106 GLN A C 1
ATOM 811 O O . GLN A 1 106 ? 17.282 7.155 -22.943 1.00 65.44 106 GLN A O 1
ATOM 816 N N . THR A 1 107 ? 17.247 9.405 -22.956 1.00 58.94 107 THR A N 1
ATOM 817 C CA . THR A 1 107 ? 18.703 9.600 -22.937 1.00 58.94 107 THR A CA 1
ATOM 818 C C . THR A 1 107 ? 19.237 9.542 -21.501 1.00 58.94 107 THR A C 1
ATOM 820 O O . THR A 1 107 ? 18.473 9.565 -20.534 1.00 58.94 107 THR A O 1
ATOM 823 N N . ILE A 1 108 ? 20.563 9.464 -21.339 1.00 57.84 108 ILE A N 1
ATOM 824 C CA . ILE A 1 108 ? 21.227 9.408 -20.021 1.00 57.84 108 ILE A CA 1
ATOM 825 C C . ILE A 1 108 ? 20.873 10.633 -19.152 1.00 57.84 108 ILE A C 1
ATOM 827 O O . ILE A 1 108 ? 20.737 10.485 -17.937 1.00 57.84 108 ILE A O 1
ATOM 831 N N . ASP A 1 109 ? 20.638 11.791 -19.775 1.00 57.22 109 ASP A N 1
ATOM 832 C CA . ASP A 1 109 ? 20.270 13.051 -19.112 1.00 57.22 109 ASP A CA 1
ATOM 833 C C . ASP A 1 109 ? 18.789 13.123 -18.695 1.00 57.22 109 ASP A C 1
ATOM 835 O O . ASP A 1 109 ? 18.408 13.979 -17.904 1.00 57.22 109 ASP A O 1
ATOM 839 N N . GLY A 1 110 ? 17.944 12.209 -19.187 1.00 58.34 110 GLY A N 1
ATOM 840 C CA . GLY A 1 110 ? 16.513 12.136 -18.865 1.00 58.34 110 GLY A CA 1
ATOM 841 C C . GLY A 1 110 ? 16.180 11.278 -17.641 1.00 58.34 110 GLY A C 1
ATOM 842 O O . GLY A 1 110 ? 15.026 10.892 -17.462 1.00 58.34 110 GLY A O 1
ATOM 843 N N . ARG A 1 111 ? 17.177 10.910 -16.827 1.00 66.31 111 ARG A N 1
ATOM 844 C CA . ARG A 1 111 ? 16.976 10.070 -15.638 1.00 66.31 111 ARG A CA 1
ATOM 845 C C . ARG A 1 111 ? 16.227 10.846 -14.555 1.00 66.31 111 ARG A C 1
ATOM 847 O O . ARG A 1 111 ? 16.643 11.941 -14.189 1.00 66.31 111 ARG A O 1
ATOM 854 N N . THR A 1 112 ? 15.202 10.228 -13.967 1.00 66.69 112 THR A N 1
ATOM 855 C CA . THR A 1 112 ? 14.541 10.765 -12.771 1.00 66.69 112 THR A CA 1
ATOM 856 C C . THR A 1 112 ? 15.556 10.972 -11.650 1.00 66.69 112 THR A C 1
ATOM 858 O O . THR A 1 112 ? 16.225 10.032 -11.201 1.00 66.69 112 THR A O 1
ATOM 861 N N . ILE A 1 113 ? 15.653 12.222 -11.200 1.00 71.75 113 ILE A N 1
ATOM 862 C CA . ILE A 1 113 ? 16.447 12.614 -10.043 1.00 71.75 113 ILE A CA 1
ATOM 863 C C . ILE A 1 113 ? 15.559 12.425 -8.820 1.00 71.75 113 ILE A C 1
ATOM 865 O O . ILE A 1 113 ? 14.538 13.090 -8.680 1.00 71.75 113 ILE A O 1
ATOM 869 N N . LEU A 1 114 ? 15.980 11.539 -7.918 1.00 74.75 114 LEU A N 1
ATOM 870 C CA . LEU A 1 114 ? 15.331 11.280 -6.634 1.00 74.75 114 LEU A CA 1
ATOM 871 C C . LEU A 1 114 ? 13.919 10.663 -6.734 1.00 74.75 114 LEU A C 1
ATOM 873 O O . LEU A 1 114 ? 13.781 9.462 -6.495 1.00 74.75 114 LEU A O 1
ATOM 877 N N . LEU A 1 115 ? 12.890 11.454 -7.050 1.00 82.25 115 LEU A N 1
ATOM 878 C CA . LEU A 1 115 ? 11.481 11.048 -7.050 1.00 82.25 115 LEU A CA 1
ATOM 879 C C . LEU A 1 115 ? 10.638 11.954 -7.958 1.00 82.25 115 LEU A C 1
ATOM 881 O O . LEU A 1 115 ? 10.577 13.159 -7.730 1.00 82.25 115 LEU A O 1
ATOM 885 N N . ASP A 1 116 ? 9.891 11.337 -8.869 1.00 85.81 116 ASP A N 1
ATOM 886 C CA . ASP A 1 116 ? 8.757 11.944 -9.562 1.00 85.81 116 ASP A CA 1
ATOM 887 C C . ASP A 1 116 ? 7.436 11.367 -9.031 1.00 85.81 116 ASP A C 1
ATOM 889 O O . ASP A 1 116 ? 7.263 10.152 -8.896 1.00 85.81 116 ASP A O 1
ATOM 893 N N . LEU A 1 117 ? 6.485 12.254 -8.735 1.00 88.25 117 LEU A N 1
ATOM 894 C CA . LEU A 1 117 ? 5.153 11.913 -8.238 1.00 88.25 117 LEU A CA 1
ATOM 895 C C . LEU A 1 117 ? 4.105 12.324 -9.253 1.00 88.25 117 LEU A C 1
ATOM 897 O O . LEU A 1 117 ? 4.015 13.494 -9.622 1.00 88.25 117 LEU A O 1
ATOM 901 N N . GLU A 1 118 ? 3.262 11.380 -9.650 1.00 91.06 118 GLU A N 1
ATOM 902 C CA . GLU A 1 118 ? 2.226 11.662 -10.628 1.00 91.06 118 GLU A CA 1
ATOM 903 C C . GLU A 1 118 ? 0.907 10.961 -10.320 1.00 91.06 118 GLU A C 1
ATOM 905 O O . GLU A 1 118 ? 0.872 9.782 -9.976 1.00 91.06 118 GLU A O 1
ATOM 910 N N . ARG A 1 119 ? -0.199 11.682 -10.524 1.00 93.62 119 ARG A N 1
ATOM 911 C CA . ARG A 1 119 ? -1.541 11.104 -10.558 1.00 93.62 119 ARG A CA 1
ATOM 912 C C . ARG A 1 119 ? -1.941 10.724 -11.973 1.00 93.62 119 ARG A C 1
ATOM 914 O O . ARG A 1 119 ? -2.048 11.584 -12.841 1.00 93.62 119 ARG A O 1
ATOM 921 N N . VAL A 1 120 ? -2.217 9.441 -12.176 1.00 93.56 120 VAL A N 1
ATOM 922 C CA . VAL A 1 120 ? -2.626 8.882 -13.464 1.00 93.56 120 VAL A CA 1
ATOM 923 C C . VAL A 1 120 ? -4.004 8.250 -13.339 1.00 93.56 120 VAL A C 1
ATOM 925 O O . VAL A 1 120 ? -4.196 7.259 -12.635 1.00 93.56 120 VAL A O 1
ATOM 928 N N . LYS A 1 121 ? -4.981 8.799 -14.063 1.00 93.38 121 LYS A N 1
ATOM 929 C CA . LYS A 1 121 ? -6.322 8.219 -14.149 1.00 93.38 121 LYS A CA 1
ATOM 930 C C . LYS A 1 121 ? -6.312 7.047 -15.130 1.00 93.38 121 LYS A C 1
ATOM 932 O O . LYS A 1 121 ? -6.184 7.248 -16.334 1.00 93.38 121 LYS A O 1
ATOM 937 N N . ILE A 1 122 ? -6.479 5.831 -14.618 1.00 91.31 122 ILE A N 1
ATOM 938 C CA . ILE A 1 122 ? -6.522 4.614 -15.442 1.00 91.31 122 ILE A CA 1
ATOM 939 C C . ILE A 1 122 ? -7.896 4.466 -16.097 1.00 91.31 122 ILE A C 1
ATOM 941 O O . ILE A 1 122 ? -7.996 4.141 -17.281 1.00 91.31 122 ILE A O 1
ATOM 945 N N . ASN A 1 123 ? -8.960 4.713 -15.326 1.00 88.38 123 ASN A N 1
ATOM 946 C CA . ASN A 1 123 ? -10.351 4.736 -15.782 1.00 88.38 123 ASN A CA 1
ATOM 947 C C . ASN A 1 123 ? -11.237 5.504 -14.773 1.00 88.38 123 ASN A C 1
ATOM 949 O O . ASN A 1 123 ? -10.744 6.177 -13.873 1.00 88.38 123 ASN A O 1
ATOM 953 N N . GLU A 1 124 ? -12.564 5.431 -14.903 1.00 86.69 124 GLU A N 1
ATOM 954 C CA . GLU A 1 124 ? -13.518 6.103 -13.995 1.00 86.69 124 GLU A CA 1
ATOM 955 C C . GLU A 1 124 ? -13.555 5.543 -12.559 1.00 86.69 124 GLU A C 1
ATOM 957 O O . GLU A 1 124 ? -14.156 6.134 -11.650 1.00 86.69 124 GLU A O 1
ATOM 962 N N . LYS A 1 125 ? -12.951 4.374 -12.350 1.00 87.50 125 LYS A N 1
ATOM 963 C CA . LYS A 1 125 ? -12.960 3.629 -11.090 1.00 87.50 125 LYS A CA 1
ATOM 964 C C . LYS A 1 125 ? -11.606 3.625 -10.383 1.00 87.50 125 LYS A C 1
ATOM 966 O O . LYS A 1 125 ? -11.591 3.292 -9.205 1.00 87.50 125 LYS A O 1
ATOM 971 N N . LEU A 1 126 ? -10.517 3.985 -11.066 1.00 90.44 126 LEU A N 1
ATOM 972 C CA . LEU A 1 126 ? -9.160 3.888 -10.534 1.00 90.44 126 LEU A CA 1
ATOM 973 C C . LEU A 1 126 ? -8.271 5.052 -10.982 1.00 90.44 126 LEU A C 1
ATOM 975 O O . LEU A 1 126 ? -8.084 5.301 -12.176 1.00 90.44 126 LEU A O 1
ATOM 979 N N . GLU A 1 127 ? -7.658 5.691 -9.996 1.00 94.19 127 GLU A N 1
ATOM 980 C CA . GLU A 1 127 ? -6.563 6.641 -10.145 1.00 94.19 127 GLU A CA 1
ATOM 981 C C . GLU A 1 127 ? -5.334 6.098 -9.408 1.00 94.19 127 GLU A C 1
ATOM 983 O O . GLU A 1 127 ? -5.433 5.622 -8.277 1.00 94.19 127 GLU A O 1
ATOM 988 N N . LEU A 1 128 ? -4.174 6.140 -10.056 1.00 94.12 128 LEU A N 1
ATOM 989 C CA . LEU A 1 128 ? -2.906 5.740 -9.461 1.00 94.12 128 LEU A CA 1
ATOM 990 C C . LEU A 1 128 ? -2.125 6.974 -9.028 1.00 94.12 128 LEU A C 1
ATOM 992 O O . LEU A 1 128 ? -1.875 7.861 -9.838 1.00 94.12 128 LEU A O 1
ATOM 996 N N . ASN A 1 129 ? -1.685 6.990 -7.774 1.00 93.81 129 ASN A N 1
ATOM 997 C CA . ASN A 1 129 ? -0.604 7.850 -7.310 1.00 93.81 129 ASN A CA 1
ATOM 998 C C . ASN A 1 129 ? 0.707 7.097 -7.558 1.00 93.81 129 ASN A C 1
ATOM 1000 O O . ASN A 1 129 ? 1.060 6.214 -6.776 1.00 93.81 129 ASN A O 1
ATOM 1004 N N . ILE A 1 130 ? 1.379 7.389 -8.670 1.00 93.94 130 ILE A N 1
ATOM 1005 C CA . ILE A 1 130 ? 2.603 6.708 -9.094 1.00 93.94 130 ILE A CA 1
ATOM 1006 C C . ILE A 1 130 ? 3.818 7.422 -8.500 1.00 93.94 130 ILE A C 1
ATOM 1008 O O . ILE A 1 130 ? 4.011 8.618 -8.714 1.00 93.94 130 ILE A O 1
ATOM 1012 N N . PHE A 1 131 ? 4.636 6.663 -7.776 1.00 92.75 131 PHE A N 1
ATOM 1013 C CA . PHE A 1 131 ? 5.924 7.072 -7.229 1.00 92.75 131 PHE A CA 1
ATOM 1014 C C . PHE A 1 131 ? 7.022 6.463 -8.107 1.00 92.75 131 PHE A C 1
ATOM 1016 O O . PHE A 1 131 ? 7.265 5.255 -8.048 1.00 92.75 131 PHE A O 1
ATOM 1023 N N . ASP A 1 132 ? 7.659 7.286 -8.938 1.00 89.62 132 ASP A N 1
ATOM 1024 C CA . ASP A 1 132 ? 8.774 6.894 -9.802 1.00 89.62 132 ASP A CA 1
ATOM 1025 C C . ASP A 1 132 ? 10.091 7.351 -9.176 1.00 89.62 132 ASP A C 1
ATOM 1027 O O . ASP A 1 132 ? 10.410 8.538 -9.148 1.00 89.62 132 ASP A O 1
ATOM 1031 N N . PHE A 1 133 ? 10.843 6.409 -8.612 1.00 83.81 133 PHE A N 1
ATOM 1032 C CA . PHE A 1 133 ? 12.102 6.713 -7.944 1.00 83.81 133 PHE A CA 1
ATOM 1033 C C . PHE A 1 133 ? 13.299 6.579 -8.879 1.00 83.81 133 PHE A C 1
ATOM 1035 O O . PHE A 1 133 ? 13.396 5.644 -9.677 1.00 83.81 133 PHE A O 1
ATOM 1042 N N . GLY A 1 134 ? 14.306 7.430 -8.683 1.00 80.88 134 GLY A N 1
ATOM 1043 C CA . GLY A 1 134 ? 15.629 7.183 -9.247 1.00 80.88 134 GLY A CA 1
ATOM 1044 C C . GLY A 1 134 ? 16.159 5.827 -8.758 1.00 80.88 134 GLY A C 1
ATOM 1045 O O . GLY A 1 134 ? 16.241 5.580 -7.559 1.00 80.88 134 GLY A O 1
ATOM 1046 N N . GLY A 1 135 ? 16.519 4.923 -9.674 1.00 71.69 135 GLY A N 1
ATOM 1047 C CA . GLY A 1 135 ? 16.937 3.550 -9.323 1.00 71.69 135 GLY A CA 1
ATOM 1048 C C . GLY A 1 135 ? 18.366 3.417 -8.775 1.00 71.69 135 GLY A C 1
ATOM 1049 O O . GLY A 1 135 ? 18.810 2.308 -8.467 1.00 71.69 135 GLY A O 1
ATOM 1050 N N . GLN A 1 136 ? 19.089 4.534 -8.671 1.00 76.81 136 GLN A N 1
ATOM 1051 C CA . GLN A 1 136 ? 20.459 4.601 -8.163 1.00 76.81 136 GLN A CA 1
ATOM 1052 C C . GLN A 1 136 ? 20.496 4.209 -6.673 1.00 76.81 136 GLN A C 1
ATOM 1054 O O . GLN A 1 136 ? 19.516 4.398 -5.944 1.00 76.81 136 GLN A O 1
ATOM 1059 N N . ARG A 1 137 ? 21.581 3.576 -6.216 1.00 71.81 137 ARG A N 1
ATOM 1060 C CA . ARG A 1 137 ? 21.658 3.004 -4.853 1.00 71.81 137 ARG A CA 1
ATOM 1061 C C . ARG A 1 137 ? 21.714 4.096 -3.787 1.00 71.81 137 ARG A C 1
ATOM 1063 O O . ARG A 1 137 ? 21.195 3.920 -2.690 1.00 71.81 137 ARG A O 1
ATOM 1070 N N . GLU A 1 138 ? 22.263 5.239 -4.155 1.00 76.12 138 GLU A N 1
ATOM 1071 C CA . GLU A 1 138 ? 22.430 6.451 -3.363 1.00 76.12 138 GLU A CA 1
ATOM 1072 C C . GLU A 1 138 ? 21.078 7.023 -2.908 1.00 76.12 138 GLU A C 1
ATOM 1074 O O . GLU A 1 138 ? 20.989 7.648 -1.854 1.00 76.12 138 GLU A O 1
ATOM 1079 N N . TYR A 1 139 ? 19.999 6.749 -3.649 1.00 79.06 139 TYR A N 1
ATOM 1080 C CA . TYR A 1 139 ? 18.653 7.220 -3.320 1.00 79.06 139 TYR A CA 1
ATOM 1081 C C . TYR A 1 139 ? 17.870 6.285 -2.395 1.00 79.06 139 TYR A C 1
ATOM 1083 O O . TYR A 1 139 ? 16.728 6.591 -2.056 1.00 79.06 139 TYR A O 1
ATOM 1091 N N . LEU A 1 140 ? 18.455 5.167 -1.943 1.00 77.06 140 LEU A N 1
ATOM 1092 C CA . LEU A 1 140 ? 17.756 4.194 -1.100 1.00 77.06 140 LEU A CA 1
ATOM 1093 C C . LEU A 1 140 ? 17.155 4.844 0.153 1.00 77.06 140 LEU A C 1
ATOM 1095 O O . LEU A 1 140 ? 15.975 4.651 0.433 1.00 77.06 140 LEU A O 1
ATOM 1099 N N . ALA A 1 141 ? 17.934 5.661 0.870 1.00 79.81 141 ALA A N 1
ATOM 1100 C CA . ALA A 1 141 ? 17.473 6.345 2.080 1.00 79.81 141 ALA A CA 1
ATOM 1101 C C . ALA A 1 141 ? 16.260 7.253 1.813 1.00 79.81 141 ALA A C 1
ATOM 1103 O O . ALA A 1 141 ? 15.350 7.336 2.637 1.00 79.81 141 ALA A O 1
ATOM 1104 N N . SER A 1 142 ? 16.216 7.878 0.637 1.00 79.69 142 SER A N 1
ATOM 1105 C CA . SER A 1 142 ? 15.129 8.756 0.204 1.00 79.69 142 SER A CA 1
ATOM 1106 C C . SER A 1 142 ? 13.870 7.996 -0.221 1.00 79.69 142 SER A C 1
ATOM 1108 O O . SER A 1 142 ? 12.778 8.556 -0.169 1.00 79.69 142 SER A O 1
ATOM 1110 N N . GLN A 1 143 ? 13.998 6.723 -0.608 1.00 80.25 143 GLN A N 1
ATOM 1111 C CA . GLN A 1 143 ? 12.874 5.845 -0.952 1.00 80.25 143 GLN A CA 1
ATOM 1112 C C . GLN A 1 143 ? 12.164 5.295 0.294 1.00 80.25 143 GLN A C 1
ATOM 1114 O O . GLN A 1 143 ? 10.947 5.112 0.286 1.00 80.25 143 GLN A O 1
ATOM 1119 N N . LEU A 1 144 ? 12.904 5.059 1.386 1.00 83.25 144 LEU A N 1
ATOM 1120 C CA . LEU A 1 144 ? 12.398 4.398 2.598 1.00 83.25 144 LEU A CA 1
ATOM 1121 C C . LEU A 1 144 ? 11.097 4.979 3.185 1.00 83.25 144 LEU A C 1
ATOM 1123 O O . LEU A 1 144 ? 10.253 4.180 3.589 1.00 83.25 144 LEU A O 1
ATOM 1127 N N . PRO A 1 145 ? 10.875 6.309 3.255 1.00 83.12 145 PRO A N 1
ATOM 1128 C CA . PRO A 1 145 ? 9.631 6.865 3.801 1.00 83.12 145 PRO A CA 1
ATOM 1129 C C . PRO A 1 145 ? 8.379 6.485 2.998 1.00 83.12 145 PRO A C 1
ATOM 1131 O O . PRO A 1 145 ? 7.262 6.546 3.519 1.00 83.12 145 PRO A O 1
ATOM 1134 N N . TYR A 1 146 ? 8.569 6.104 1.734 1.00 83.44 146 TYR A N 1
ATOM 1135 C CA . TYR A 1 146 ? 7.512 5.781 0.785 1.00 83.44 146 TYR A CA 1
ATOM 1136 C C . TYR A 1 146 ? 7.341 4.281 0.565 1.00 83.44 146 TYR A C 1
ATOM 1138 O O . TYR A 1 146 ? 6.336 3.880 -0.011 1.00 83.44 146 TYR A O 1
ATOM 1146 N N . ILE A 1 147 ? 8.264 3.453 1.047 1.00 84.81 147 ILE A N 1
ATOM 1147 C CA . ILE A 1 147 ? 8.120 1.998 1.051 1.00 84.81 147 ILE A CA 1
ATOM 1148 C C . ILE A 1 147 ? 7.536 1.612 2.410 1.00 84.81 147 ILE A C 1
ATOM 1150 O O . ILE A 1 147 ? 8.271 1.334 3.354 1.00 84.81 147 ILE A O 1
ATOM 1154 N N . LYS A 1 148 ? 6.210 1.702 2.541 1.00 81.31 148 LYS A N 1
ATOM 1155 C CA . LYS A 1 148 ? 5.465 1.366 3.764 1.00 81.31 148 LYS A CA 1
ATOM 1156 C C . LYS A 1 148 ? 3.998 1.092 3.444 1.00 81.31 148 LYS A C 1
ATOM 1158 O O . LYS A 1 148 ? 3.437 1.774 2.599 1.00 81.31 148 LYS A O 1
ATOM 1163 N N . GLY A 1 149 ? 3.375 0.179 4.185 1.00 72.50 149 GLY A N 1
ATOM 1164 C CA . GLY A 1 149 ? 1.938 -0.098 4.082 1.00 72.50 149 GLY A CA 1
ATOM 1165 C C . GLY A 1 149 ? 1.543 -1.042 2.934 1.00 72.50 149 GLY A C 1
ATOM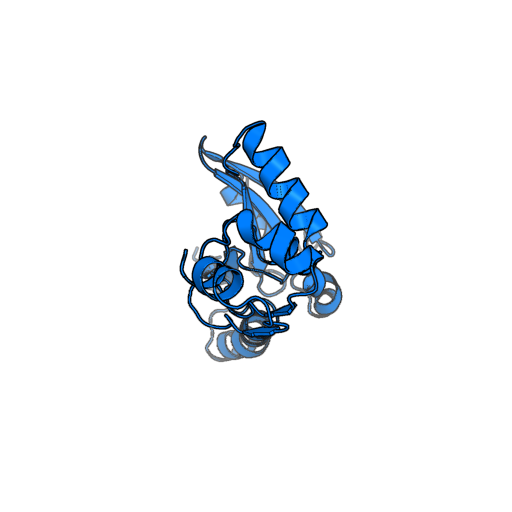 1166 O O . GLY A 1 149 ? 2.406 -1.501 2.179 1.00 72.50 149 GLY A O 1
ATOM 1167 N N . PRO A 1 150 ? 0.244 -1.385 2.832 1.00 64.44 150 PRO A N 1
ATOM 1168 C CA . PRO A 1 150 ? -0.293 -2.246 1.782 1.00 64.44 150 PRO A CA 1
ATOM 1169 C C . PRO A 1 150 ? -0.450 -1.457 0.474 1.00 64.44 150 PRO A C 1
ATOM 1171 O O . PRO A 1 150 ? -1.549 -1.059 0.095 1.00 64.44 150 PRO A O 1
ATOM 1174 N N . ASP A 1 151 ? 0.668 -1.222 -0.205 1.00 82.25 151 ASP A N 1
ATOM 1175 C CA . ASP A 1 151 ? 0.696 -0.575 -1.517 1.00 82.25 151 ASP A CA 1
ATOM 1176 C C . ASP A 1 151 ? 0.909 -1.594 -2.643 1.00 82.25 151 ASP A C 1
ATOM 1178 O O . ASP A 1 151 ? 1.318 -2.741 -2.422 1.00 82.25 151 ASP A O 1
ATOM 1182 N N . LEU A 1 152 ? 0.661 -1.144 -3.872 1.00 92.44 152 LEU A N 1
ATOM 1183 C CA . LEU A 1 152 ? 1.051 -1.857 -5.079 1.00 92.44 152 LEU A CA 1
ATOM 1184 C C . LEU A 1 152 ? 2.486 -1.469 -5.451 1.00 92.44 152 LEU A C 1
ATOM 1186 O O . LEU A 1 152 ? 2.806 -0.287 -5.572 1.00 92.44 152 LEU A O 1
ATOM 1190 N N . TYR A 1 153 ? 3.341 -2.458 -5.680 1.00 93.31 153 TYR A N 1
ATOM 1191 C CA . TYR A 1 153 ? 4.725 -2.269 -6.099 1.00 93.31 153 TYR A CA 1
ATOM 1192 C C . TYR A 1 153 ? 4.947 -2.943 -7.444 1.00 93.31 153 TYR A C 1
ATOM 1194 O O . TYR A 1 153 ? 4.654 -4.128 -7.601 1.00 93.31 153 TYR A O 1
ATOM 1202 N N . PHE A 1 154 ? 5.500 -2.208 -8.404 1.00 94.12 154 PHE A N 1
ATOM 1203 C CA . PHE A 1 154 ? 5.983 -2.789 -9.655 1.00 94.12 154 PHE A CA 1
ATOM 1204 C C . PHE A 1 154 ? 7.498 -2.919 -9.591 1.00 94.12 154 PHE A C 1
ATOM 1206 O O . PHE A 1 154 ? 8.201 -1.908 -9.531 1.00 94.12 154 PHE A O 1
ATOM 1213 N N . LEU A 1 155 ? 7.995 -4.158 -9.612 1.00 92.56 155 LEU A N 1
ATOM 1214 C CA . LEU A 1 155 ? 9.420 -4.439 -9.766 1.00 92.56 155 LEU A CA 1
ATOM 1215 C C . LEU A 1 155 ? 9.750 -4.469 -11.251 1.00 92.56 155 LEU A C 1
ATOM 1217 O O . LEU A 1 155 ? 9.455 -5.440 -11.943 1.00 92.56 155 LEU A O 1
ATOM 1221 N N . VAL A 1 156 ? 10.338 -3.384 -11.732 1.00 92.50 156 VAL A N 1
ATOM 1222 C CA . VAL A 1 156 ? 10.656 -3.199 -13.143 1.00 92.50 156 VAL A CA 1
ATOM 1223 C C . VAL A 1 156 ? 12.023 -3.803 -13.434 1.00 92.50 156 VAL A C 1
ATOM 1225 O O . VAL A 1 156 ? 13.028 -3.379 -12.857 1.00 92.50 156 VAL A O 1
ATOM 1228 N N . VAL A 1 157 ? 12.052 -4.777 -14.342 1.00 91.81 157 VAL A N 1
ATOM 1229 C CA . VAL A 1 157 ? 13.252 -5.526 -14.724 1.00 91.81 157 VAL A CA 1
ATOM 1230 C C . VAL A 1 157 ? 13.419 -5.455 -16.241 1.00 91.81 157 VAL A C 1
ATOM 1232 O O . VAL A 1 157 ? 12.520 -5.878 -16.963 1.00 91.81 157 VAL A O 1
ATOM 1235 N N . PRO A 1 158 ? 14.538 -4.929 -16.757 1.00 91.31 158 PRO A N 1
ATOM 1236 C CA . PRO A 1 158 ? 14.776 -4.905 -18.189 1.00 91.31 158 PRO A CA 1
ATOM 1237 C C . PRO A 1 158 ? 15.206 -6.300 -18.679 1.00 91.31 158 PRO A C 1
ATOM 1239 O O . PRO A 1 158 ? 16.089 -6.929 -18.092 1.00 91.31 158 PRO A O 1
ATOM 1242 N N . ALA A 1 159 ? 14.552 -6.793 -19.731 1.00 90.50 159 ALA A N 1
ATOM 1243 C CA . ALA A 1 159 ? 14.730 -8.140 -20.268 1.00 90.50 159 ALA A CA 1
ATOM 1244 C C . ALA A 1 159 ? 16.130 -8.351 -20.863 1.00 90.50 159 ALA A C 1
ATOM 1246 O O . ALA A 1 159 ? 16.696 -9.430 -20.710 1.00 90.50 159 ALA A O 1
ATOM 1247 N N . ASP A 1 160 ? 16.724 -7.295 -21.433 1.00 87.12 160 ASP A N 1
ATOM 1248 C CA . ASP A 1 160 ? 18.111 -7.262 -21.922 1.00 87.12 160 ASP A CA 1
ATOM 1249 C C . ASP A 1 160 ? 19.172 -7.551 -20.838 1.00 87.12 160 ASP A C 1
ATOM 1251 O O . ASP A 1 160 ? 20.327 -7.822 -21.161 1.00 87.12 160 ASP A O 1
ATOM 1255 N N . ASN A 1 161 ? 18.786 -7.530 -19.558 1.00 82.38 161 ASN A N 1
ATOM 1256 C CA . ASN A 1 161 ? 19.659 -7.786 -18.418 1.00 82.38 161 ASN A CA 1
ATOM 1257 C C . ASN A 1 161 ? 19.052 -8.798 -17.428 1.00 82.38 161 ASN A C 1
ATOM 1259 O O . ASN A 1 161 ? 19.450 -8.831 -16.266 1.00 82.38 161 ASN A O 1
ATOM 1263 N N . ALA A 1 162 ? 18.059 -9.597 -17.823 1.00 83.50 162 ALA A N 1
ATOM 1264 C CA . ALA A 1 162 ? 17.380 -10.543 -16.932 1.00 83.50 162 ALA A CA 1
ATOM 1265 C C . ALA A 1 162 ? 18.189 -11.845 -16.733 1.00 83.50 162 ALA A C 1
ATOM 1267 O O . ALA A 1 162 ? 17.782 -12.916 -17.173 1.00 83.50 162 ALA A O 1
ATOM 1268 N N . THR A 1 163 ? 19.354 -11.744 -16.089 1.00 88.06 163 THR A N 1
ATOM 1269 C CA . THR A 1 163 ? 20.200 -12.890 -15.708 1.00 88.06 163 THR A CA 1
ATOM 1270 C C . THR A 1 163 ? 19.913 -13.359 -14.280 1.00 88.06 163 THR A C 1
ATOM 1272 O O . THR A 1 163 ? 19.404 -12.585 -13.466 1.00 88.06 163 THR A O 1
ATOM 1275 N N . ASP A 1 164 ? 20.308 -14.592 -13.942 1.00 87.81 164 ASP A N 1
ATOM 1276 C CA . ASP A 1 164 ? 20.196 -15.129 -12.574 1.00 87.81 164 ASP A CA 1
ATOM 1277 C C . ASP A 1 164 ? 20.923 -14.237 -11.554 1.00 87.81 164 ASP A C 1
ATOM 1279 O O . ASP A 1 164 ? 20.378 -13.898 -10.508 1.00 87.81 164 ASP A O 1
ATOM 1283 N N . GLU A 1 165 ? 22.122 -13.753 -11.892 1.00 89.31 165 GLU A N 1
ATOM 1284 C CA . GLU A 1 165 ? 22.884 -12.843 -11.027 1.00 89.31 165 GLU A CA 1
ATOM 1285 C C . GLU A 1 165 ? 22.147 -11.513 -10.793 1.00 89.31 165 GLU A C 1
ATOM 1287 O O . GLU A 1 165 ? 22.152 -10.965 -9.691 1.00 89.31 165 GLU A O 1
ATOM 1292 N N . HIS A 1 166 ? 21.488 -10.969 -11.821 1.00 86.69 166 HIS A N 1
ATOM 1293 C CA . HIS A 1 166 ? 20.685 -9.762 -11.654 1.00 86.69 166 HIS A CA 1
ATOM 1294 C C . HIS A 1 166 ? 19.445 -10.030 -10.801 1.00 86.69 166 HIS A C 1
ATOM 1296 O O . HIS A 1 166 ? 19.114 -9.202 -9.952 1.00 86.69 166 HIS A O 1
ATOM 1302 N N . PHE A 1 167 ? 18.796 -11.180 -10.980 1.00 84.12 167 PHE A N 1
ATOM 1303 C CA . PHE A 1 167 ? 17.669 -11.584 -10.151 1.00 84.12 167 PHE A CA 1
ATOM 1304 C C . PHE A 1 167 ? 18.057 -11.656 -8.670 1.00 84.12 167 PHE A C 1
ATOM 1306 O O . PHE A 1 167 ? 17.391 -11.018 -7.855 1.00 84.12 167 PHE A O 1
ATOM 1313 N N . GLU A 1 168 ? 19.171 -12.312 -8.329 1.00 86.81 168 GLU A N 1
ATOM 1314 C CA . GLU A 1 168 ? 19.674 -12.377 -6.948 1.00 86.81 168 GLU A CA 1
ATOM 1315 C C . GLU A 1 168 ? 19.880 -10.975 -6.354 1.00 86.81 168 GLU A C 1
ATOM 1317 O O . GLU A 1 168 ? 19.372 -10.667 -5.275 1.00 86.81 168 GLU A O 1
ATOM 1322 N N . ARG A 1 169 ? 20.500 -10.050 -7.102 1.00 87.19 169 ARG A N 1
ATOM 1323 C CA . ARG A 1 169 ? 20.673 -8.654 -6.650 1.00 87.19 169 ARG A CA 1
ATOM 1324 C C . ARG A 1 169 ? 19.345 -7.932 -6.402 1.00 87.19 169 ARG A C 1
ATOM 1326 O O . ARG A 1 169 ? 19.245 -7.120 -5.477 1.00 87.19 169 ARG A O 1
ATOM 1333 N N . LEU A 1 170 ? 18.328 -8.181 -7.230 1.00 85.50 170 LEU A N 1
ATOM 1334 C CA . LEU A 1 170 ? 16.998 -7.593 -7.053 1.00 85.50 170 LEU A CA 1
ATOM 1335 C C . LEU A 1 170 ? 16.280 -8.181 -5.835 1.00 85.50 170 LEU A C 1
ATOM 1337 O O . LEU A 1 170 ? 15.620 -7.429 -5.113 1.00 85.50 170 LEU A O 1
ATOM 1341 N N . VAL A 1 171 ? 16.425 -9.485 -5.583 1.00 81.81 171 VAL A N 1
ATOM 1342 C CA . VAL A 1 171 ? 15.897 -10.155 -4.387 1.00 81.81 171 VAL A CA 1
ATOM 1343 C C . VAL A 1 171 ? 16.566 -9.585 -3.137 1.00 81.81 171 VAL A C 1
ATOM 1345 O O . VAL A 1 171 ? 15.874 -9.050 -2.265 1.00 81.81 171 VAL A O 1
ATOM 1348 N N . GLU A 1 172 ? 17.896 -9.589 -3.074 1.00 85.56 172 GLU A N 1
ATOM 1349 C CA . GLU A 1 172 ? 18.651 -9.050 -1.938 1.00 85.56 172 GLU A CA 1
ATOM 1350 C C . GLU A 1 172 ? 18.279 -7.598 -1.625 1.00 85.56 172 GLU A C 1
ATOM 1352 O O . GLU A 1 172 ? 18.161 -7.204 -0.465 1.00 85.56 172 GLU A O 1
ATOM 1357 N N . ARG A 1 173 ? 18.064 -6.778 -2.656 1.00 86.12 173 ARG A N 1
ATOM 1358 C CA . ARG A 1 173 ? 17.754 -5.361 -2.465 1.00 86.12 173 ARG A CA 1
ATOM 1359 C C . ARG A 1 173 ? 16.282 -5.122 -2.152 1.00 86.12 173 ARG A C 1
ATOM 1361 O O . ARG A 1 173 ? 15.959 -4.503 -1.141 1.00 86.12 173 ARG A O 1
ATOM 1368 N N . PHE A 1 174 ? 15.390 -5.516 -3.053 1.00 87.38 174 PHE A N 1
ATOM 1369 C CA . PHE A 1 174 ? 13.998 -5.077 -3.027 1.00 87.38 174 PHE A CA 1
ATOM 1370 C C . PHE A 1 174 ? 13.094 -6.031 -2.253 1.00 87.38 174 PHE A C 1
ATOM 1372 O O . PHE A 1 174 ? 12.220 -5.550 -1.534 1.00 87.38 174 PHE A O 1
ATOM 1379 N N . PHE A 1 175 ? 13.304 -7.350 -2.324 1.00 88.00 175 PHE A N 1
ATOM 1380 C CA . PHE A 1 175 ? 12.464 -8.292 -1.573 1.00 88.00 175 PHE A CA 1
ATOM 1381 C C . PHE A 1 175 ? 12.718 -8.169 -0.073 1.00 88.00 175 PHE A C 1
ATOM 1383 O O . PHE A 1 175 ? 11.760 -8.044 0.688 1.00 88.00 175 PHE A O 1
ATOM 1390 N N . ILE A 1 176 ? 13.986 -8.118 0.350 1.00 87.38 176 ILE A N 1
ATOM 1391 C CA . ILE A 1 176 ? 14.341 -7.920 1.766 1.00 87.38 176 ILE A CA 1
ATOM 1392 C C . ILE A 1 176 ? 13.767 -6.594 2.280 1.00 87.38 176 ILE A C 1
ATOM 1394 O O . ILE A 1 176 ? 13.172 -6.536 3.358 1.00 87.38 176 ILE A O 1
ATOM 1398 N N . LEU A 1 177 ? 13.889 -5.526 1.488 1.00 87.38 177 LEU A N 1
ATOM 1399 C CA . LEU A 1 177 ? 13.363 -4.215 1.851 1.00 87.38 177 LEU A CA 1
ATOM 1400 C C . LEU A 1 177 ? 11.836 -4.216 2.002 1.00 87.38 177 LEU A C 1
ATOM 1402 O O . LEU A 1 177 ? 11.319 -3.682 2.986 1.00 87.38 177 LEU A O 1
ATOM 1406 N N . LEU A 1 178 ? 11.118 -4.822 1.053 1.00 89.62 178 LEU A N 1
ATOM 1407 C CA . LEU A 1 178 ? 9.662 -4.934 1.105 1.00 89.62 178 LEU A CA 1
ATOM 1408 C C . LEU A 1 178 ? 9.213 -5.803 2.276 1.00 89.62 178 LEU A C 1
ATOM 1410 O O . LEU A 1 178 ? 8.332 -5.385 3.015 1.00 89.62 178 LEU A O 1
ATOM 1414 N N . GLN A 1 179 ? 9.852 -6.945 2.527 1.00 87.56 179 GLN A N 1
ATOM 1415 C CA . GLN A 1 179 ? 9.530 -7.776 3.690 1.00 87.56 179 GLN A CA 1
ATOM 1416 C C . GLN A 1 179 ? 9.706 -7.014 5.009 1.00 87.56 179 GLN A C 1
ATOM 1418 O O . GLN A 1 179 ? 8.865 -7.118 5.899 1.00 87.56 179 GLN A O 1
ATOM 1423 N N . ALA A 1 180 ? 10.764 -6.210 5.130 1.00 87.56 180 ALA A N 1
ATOM 1424 C CA . ALA A 1 180 ? 11.049 -5.468 6.353 1.00 87.56 180 ALA A CA 1
ATOM 1425 C C . ALA A 1 180 ? 10.119 -4.262 6.580 1.00 87.56 180 ALA A C 1
ATOM 1427 O O . ALA A 1 180 ? 9.880 -3.880 7.725 1.00 87.56 180 ALA A O 1
ATOM 1428 N N . ARG A 1 181 ? 9.638 -3.611 5.512 1.00 86.88 181 ARG A N 1
ATOM 1429 C CA . ARG A 1 181 ? 8.944 -2.308 5.601 1.00 86.88 181 ARG A CA 1
ATOM 1430 C C . ARG A 1 181 ? 7.485 -2.334 5.147 1.00 86.88 181 ARG A C 1
ATOM 1432 O O . ARG A 1 181 ? 6.683 -1.524 5.607 1.00 86.88 181 ARG A O 1
ATOM 1439 N N . ALA A 1 182 ? 7.143 -3.245 4.249 1.00 87.31 182 ALA A N 1
ATOM 1440 C CA . ALA A 1 182 ? 5.825 -3.401 3.649 1.00 87.31 182 ALA A CA 1
ATOM 1441 C C . ALA A 1 182 ? 5.477 -4.901 3.503 1.00 87.31 182 ALA A C 1
ATOM 1443 O O . ALA A 1 182 ? 5.272 -5.381 2.391 1.00 87.31 182 ALA A O 1
ATOM 1444 N N . PRO A 1 183 ? 5.394 -5.668 4.6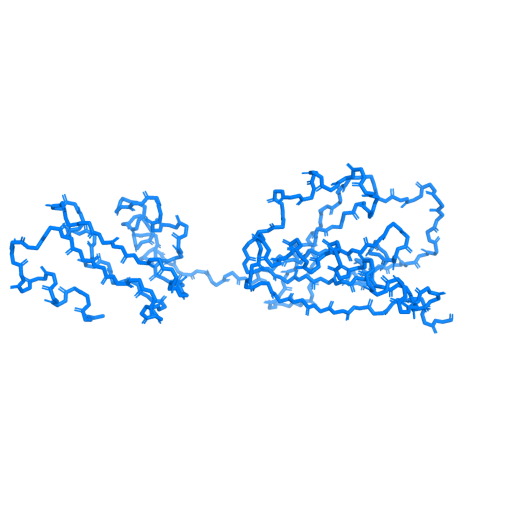10 1.00 83.31 183 PRO A N 1
ATOM 1445 C CA . PRO A 1 183 ? 5.204 -7.125 4.567 1.00 83.31 183 PRO A CA 1
ATOM 1446 C C . PRO A 1 183 ? 3.891 -7.572 3.902 1.00 83.31 183 PRO A C 1
ATOM 1448 O O . PRO A 1 183 ? 3.777 -8.718 3.483 1.00 83.31 183 PRO A O 1
ATOM 1451 N N . ASN A 1 184 ? 2.915 -6.667 3.780 1.00 82.25 184 ASN A N 1
ATOM 1452 C CA . ASN A 1 184 ? 1.632 -6.899 3.109 1.00 82.25 184 ASN A CA 1
ATOM 1453 C C . ASN A 1 184 ? 1.568 -6.265 1.703 1.00 82.25 184 ASN A C 1
ATOM 1455 O O . ASN A 1 184 ? 0.478 -6.063 1.170 1.00 82.25 184 ASN A O 1
ATOM 1459 N N . ALA A 1 185 ? 2.713 -5.882 1.132 1.00 87.62 185 ALA A N 1
ATOM 1460 C CA . ALA A 1 185 ? 2.803 -5.309 -0.205 1.00 87.62 185 ALA A CA 1
ATOM 1461 C C . ALA A 1 185 ? 2.333 -6.293 -1.283 1.00 87.62 185 ALA A C 1
ATOM 1463 O O . ALA A 1 185 ? 2.672 -7.477 -1.255 1.00 87.62 185 ALA A O 1
ATOM 1464 N N . VAL A 1 186 ? 1.631 -5.775 -2.294 1.00 91.19 186 VAL A N 1
ATOM 1465 C CA . VAL A 1 186 ? 1.375 -6.519 -3.532 1.00 91.19 186 VAL A CA 1
ATOM 1466 C C . VAL A 1 186 ? 2.508 -6.209 -4.500 1.00 91.19 186 VAL A C 1
ATOM 1468 O O . VAL A 1 186 ? 2.621 -5.081 -4.975 1.00 91.19 186 VAL A O 1
ATOM 1471 N N . LEU A 1 187 ? 3.349 -7.200 -4.791 1.00 91.56 187 LEU A N 1
ATOM 1472 C CA . LEU A 1 187 ? 4.472 -7.063 -5.715 1.00 91.56 187 LEU A CA 1
ATOM 1473 C C . LEU A 1 187 ? 4.133 -7.678 -7.076 1.00 91.56 187 LEU A C 1
ATOM 1475 O O . LEU A 1 187 ? 3.801 -8.858 -7.158 1.00 91.56 187 LEU A O 1
ATOM 1479 N N . VAL A 1 188 ? 4.267 -6.891 -8.143 1.00 93.81 188 VAL A N 1
ATOM 1480 C CA . VAL A 1 188 ? 4.102 -7.344 -9.530 1.00 93.81 188 VAL A CA 1
ATOM 1481 C C . VAL A 1 188 ? 5.422 -7.141 -10.279 1.00 93.81 188 VAL A C 1
ATOM 1483 O O . VAL A 1 188 ? 5.835 -5.998 -10.489 1.00 93.81 188 VAL A O 1
ATOM 1486 N N . PRO A 1 189 ? 6.111 -8.217 -10.688 1.00 91.06 189 PRO A N 1
ATOM 1487 C CA . PRO A 1 189 ? 7.245 -8.114 -11.598 1.00 91.06 189 PRO A CA 1
ATOM 1488 C C . PRO A 1 189 ? 6.787 -7.638 -12.981 1.00 91.06 189 PRO A C 1
ATOM 1490 O O . PRO A 1 189 ? 5.804 -8.144 -13.522 1.00 91.06 189 PRO A O 1
ATOM 1493 N N . VAL A 1 190 ? 7.503 -6.678 -13.564 1.00 93.12 190 VAL A N 1
ATOM 1494 C CA . VAL A 1 190 ? 7.230 -6.137 -14.900 1.00 93.12 190 VAL A CA 1
ATOM 1495 C C . VAL A 1 190 ? 8.506 -6.205 -15.730 1.00 93.12 190 VAL A C 1
ATOM 1497 O O . VAL A 1 190 ? 9.460 -5.473 -15.463 1.00 93.12 190 VAL A O 1
ATOM 1500 N N . LEU A 1 191 ? 8.508 -7.072 -16.744 1.00 92.50 191 LEU A N 1
ATOM 1501 C CA . LEU A 1 191 ? 9.588 -7.145 -17.726 1.00 92.50 191 LEU A CA 1
ATOM 1502 C C . LEU A 1 191 ? 9.444 -6.017 -18.757 1.00 92.50 191 LEU A C 1
ATOM 1504 O O . LEU A 1 191 ? 8.382 -5.846 -19.356 1.00 92.50 191 LEU A O 1
ATOM 1508 N N . THR A 1 192 ? 10.505 -5.239 -18.956 1.00 91.75 192 THR A N 1
ATOM 1509 C CA . THR A 1 192 ? 10.586 -4.131 -19.926 1.00 91.75 192 THR A CA 1
ATOM 1510 C C . THR A 1 192 ? 11.665 -4.405 -20.973 1.00 91.75 192 THR A C 1
ATOM 1512 O O . THR A 1 192 ? 12.467 -5.312 -20.789 1.00 91.75 192 THR A O 1
ATOM 1515 N N . LYS A 1 193 ? 11.720 -3.617 -22.059 1.00 89.62 193 LYS A N 1
ATOM 1516 C CA . LYS A 1 193 ? 12.730 -3.755 -23.133 1.00 89.62 193 LYS A CA 1
ATOM 1517 C C . LYS A 1 193 ? 12.782 -5.164 -23.745 1.00 89.62 193 LYS A C 1
ATOM 1519 O O . LYS A 1 193 ? 13.834 -5.793 -23.799 1.00 89.62 193 LYS A O 1
ATOM 1524 N N . ILE A 1 194 ? 11.609 -5.686 -24.088 1.00 87.88 194 ILE A N 1
ATOM 1525 C CA . ILE A 1 194 ? 11.449 -7.014 -24.700 1.00 87.88 194 ILE A CA 1
ATOM 1526 C C . ILE A 1 194 ? 11.596 -6.984 -26.228 1.00 87.88 194 ILE A C 1
ATOM 1528 O O . ILE A 1 194 ? 11.558 -8.038 -26.856 1.00 87.88 194 ILE A O 1
ATOM 1532 N N . ASP A 1 195 ? 11.656 -5.780 -26.798 1.00 82.50 195 ASP A N 1
ATOM 1533 C CA . ASP A 1 195 ? 11.786 -5.489 -28.223 1.00 82.50 195 ASP A CA 1
ATOM 1534 C C . ASP A 1 195 ? 13.215 -5.667 -28.752 1.00 82.50 195 ASP A C 1
ATOM 1536 O O . ASP A 1 195 ? 14.178 -5.440 -27.985 1.00 82.50 195 ASP A O 1
#

Foldseek 3Di:
DVQLVVLVVDVPAQEAEQAPVQDQEDDLSVLVSVVVRYHYHHHHHNHVHPHPVQPVVDSVSSNVSVVVVVVHDDDDQEAEEEEAEAAPLCLVLVVCVLQVHDRPDDDPVNFDDAWDWDWHDNDPRHIYGYIRGRRDPVSPVSCQVVLAEAHEYEHRGEPVPPDPVRVVVCCVPPVVSNCVHPVNYHYDYDYPNPD

Organism: NCBI:txid44058